Protein AF-A0A1R1LN94-F1 (afdb_monomer)

Organism: NCBI:txid554083

Structure (mmCIF, N/CA/C/O backbone):
data_AF-A0A1R1LN94-F1
#
_entry.id   AF-A0A1R1LN94-F1
#
loop_
_atom_site.group_PDB
_atom_site.id
_atom_site.type_symbol
_atom_site.label_atom_id
_atom_site.label_alt_id
_atom_site.label_comp_id
_atom_site.label_asym_id
_atom_site.label_entity_id
_atom_site.label_seq_id
_atom_site.pdbx_PDB_ins_code
_atom_site.Cartn_x
_atom_site.Cartn_y
_atom_site.Cartn_z
_atom_site.occupancy
_atom_site.B_iso_or_equiv
_atom_site.auth_seq_id
_atom_site.auth_comp_id
_atom_site.auth_asym_id
_atom_site.auth_atom_id
_atom_site.pdbx_PDB_model_num
ATOM 1 N N . MET A 1 1 ? -45.849 55.975 19.847 1.00 50.69 1 MET A N 1
ATOM 2 C CA . MET A 1 1 ? -44.634 55.302 20.344 1.00 50.69 1 MET A CA 1
ATOM 3 C C . MET A 1 1 ? -44.747 53.817 20.041 1.00 50.69 1 MET A C 1
ATOM 5 O O . MET A 1 1 ? -45.493 53.140 20.728 1.00 50.69 1 MET A O 1
ATOM 9 N N . ALA A 1 2 ? -44.085 53.345 18.987 1.00 46.62 2 ALA A N 1
ATOM 10 C CA . ALA A 1 2 ? -43.658 51.954 18.825 1.00 46.62 2 ALA A CA 1
ATOM 11 C C . ALA A 1 2 ? -42.649 51.942 17.670 1.00 46.62 2 ALA A C 1
ATOM 13 O O . ALA A 1 2 ? -42.950 52.356 16.552 1.00 46.62 2 ALA A O 1
ATOM 14 N N . GLU A 1 3 ? -41.421 51.600 18.017 1.00 49.59 3 GLU A N 1
ATOM 15 C CA . GLU A 1 3 ? -40.190 51.793 17.268 1.00 49.59 3 GLU A CA 1
ATOM 16 C C . GLU A 1 3 ? -39.933 50.563 16.390 1.00 49.59 3 GLU A C 1
ATOM 18 O O . GLU A 1 3 ? -39.729 49.460 16.892 1.00 49.59 3 GLU A O 1
ATOM 23 N N . ASN A 1 4 ? -39.972 50.732 15.066 1.00 47.66 4 ASN A N 1
ATOM 24 C CA . ASN A 1 4 ? -39.594 49.679 14.126 1.00 47.66 4 ASN A CA 1
ATOM 25 C C . ASN A 1 4 ? -38.063 49.567 14.080 1.00 47.66 4 ASN A C 1
ATOM 27 O O . ASN A 1 4 ? -37.414 50.163 13.217 1.00 47.66 4 ASN A O 1
ATOM 31 N N . TYR A 1 5 ? -37.485 48.782 14.991 1.00 54.69 5 TYR A N 1
ATOM 32 C CA . TYR A 1 5 ? -36.093 48.338 14.896 1.00 54.69 5 TYR A CA 1
ATOM 33 C C . TYR A 1 5 ? -35.925 47.404 13.692 1.00 54.69 5 TYR A C 1
ATOM 35 O O . TYR A 1 5 ? -36.060 46.184 13.781 1.00 54.69 5 TYR A O 1
ATOM 43 N N . ARG A 1 6 ? -35.584 47.979 12.536 1.00 54.66 6 ARG A N 1
ATOM 44 C CA . ARG A 1 6 ? -34.933 47.239 11.451 1.00 54.66 6 ARG A CA 1
ATOM 45 C C . ARG A 1 6 ? -33.504 46.920 11.888 1.00 54.66 6 ARG A C 1
ATOM 47 O O . ARG A 1 6 ? -32.592 47.717 11.681 1.00 54.66 6 ARG A O 1
ATOM 54 N N . LEU A 1 7 ? -33.310 45.745 12.479 1.00 58.34 7 LEU A N 1
ATOM 55 C CA . LEU A 1 7 ? -31.985 45.162 12.671 1.00 58.34 7 LEU A CA 1
ATOM 56 C C . LEU A 1 7 ? -31.392 44.846 11.293 1.00 58.34 7 LEU A C 1
ATOM 58 O O . LEU A 1 7 ? -31.695 43.833 10.664 1.00 58.34 7 LEU A O 1
ATOM 62 N N . LYS A 1 8 ? -30.565 45.767 10.801 1.00 57.03 8 LYS A N 1
ATOM 63 C CA . LYS A 1 8 ? -29.701 45.568 9.642 1.00 57.03 8 LYS A CA 1
ATOM 64 C C . LYS A 1 8 ? -28.572 44.638 10.088 1.00 57.03 8 LYS A C 1
ATOM 66 O O . LYS A 1 8 ? -27.572 45.094 10.633 1.00 57.03 8 LYS A O 1
ATOM 71 N N . GLY A 1 9 ? -28.777 43.333 9.917 1.00 57.50 9 GLY A N 1
ATOM 72 C CA . GLY A 1 9 ? -27.745 42.323 10.118 1.00 57.50 9 GLY A CA 1
ATOM 73 C C . GLY A 1 9 ? -26.550 42.632 9.224 1.00 57.50 9 GLY A C 1
ATOM 74 O O . GLY A 1 9 ? -26.630 42.535 8.001 1.00 57.50 9 GLY A O 1
ATOM 75 N N . SER A 1 10 ? -25.471 43.074 9.859 1.00 55.28 10 SER A N 1
ATOM 76 C CA . SER A 1 10 ? -24.165 43.300 9.261 1.00 55.28 10 SER A CA 1
ATOM 77 C C . SER A 1 10 ? -23.576 41.941 8.884 1.00 55.28 10 SER A C 1
ATOM 79 O O . SER A 1 10 ? -23.075 41.222 9.743 1.00 55.28 10 SER A O 1
ATOM 81 N N . GLY A 1 11 ? -23.692 41.558 7.612 1.00 59.44 11 GLY A N 1
ATOM 82 C CA . GLY A 1 11 ? -22.960 40.426 7.045 1.00 59.44 11 GLY A CA 1
ATOM 83 C C . GLY A 1 11 ? -21.487 40.802 6.931 1.00 59.44 11 GLY A C 1
ATOM 84 O O . GLY A 1 11 ? -21.072 41.364 5.923 1.00 59.44 11 GLY A O 1
ATOM 85 N N . LEU A 1 12 ? -20.734 40.554 8.001 1.00 62.38 12 LEU A N 1
ATOM 86 C CA . LEU A 1 12 ? -19.318 40.896 8.158 1.00 62.38 12 LEU A CA 1
ATOM 87 C C . LEU A 1 12 ? -18.393 39.679 8.031 1.00 62.38 12 LEU A C 1
ATOM 89 O O . LEU A 1 12 ? -17.322 39.688 8.607 1.00 62.38 12 LEU A O 1
ATOM 93 N N . ASP A 1 13 ? -18.759 38.656 7.257 1.00 60.44 13 ASP A N 1
ATOM 94 C CA . ASP A 1 13 ? -17.910 37.465 7.082 1.00 60.44 13 ASP A CA 1
ATOM 95 C C . ASP A 1 13 ? -17.970 36.908 5.653 1.00 60.44 13 ASP A C 1
ATOM 97 O O . ASP A 1 13 ? -18.157 35.718 5.411 1.00 60.44 13 ASP A O 1
ATOM 101 N N . THR A 1 14 ? -17.799 37.776 4.660 1.00 61.44 14 THR A N 1
ATOM 102 C CA . THR A 1 14 ? -17.324 37.335 3.342 1.00 61.44 14 THR A CA 1
ATOM 103 C C . THR A 1 14 ? -15.904 37.844 3.178 1.00 61.44 14 THR A C 1
ATOM 105 O O . THR A 1 14 ? -15.743 39.058 3.031 1.00 61.44 14 THR A O 1
ATOM 108 N N . PRO A 1 15 ? -14.868 36.983 3.198 1.00 59.62 15 PRO A N 1
ATOM 109 C CA . PRO A 1 15 ? -13.528 37.418 2.843 1.00 59.62 15 PRO A CA 1
ATOM 110 C C . PRO A 1 15 ? -13.527 37.855 1.371 1.00 59.62 15 PRO A C 1
ATOM 112 O O . PRO A 1 15 ? -13.462 37.047 0.444 1.00 59.62 15 PRO A O 1
ATOM 115 N N . GLN A 1 16 ? -13.639 39.167 1.165 1.00 58.81 16 GLN A N 1
ATOM 116 C CA . GLN A 1 16 ? -13.228 39.839 -0.056 1.00 58.81 16 GLN A CA 1
ATOM 117 C C . GLN A 1 16 ? -11.709 39.712 -0.144 1.00 58.81 16 GLN A C 1
ATOM 119 O O . GLN A 1 16 ? -11.005 40.232 0.710 1.00 58.81 16 GLN A O 1
ATOM 124 N N . GLU A 1 17 ? -11.238 38.966 -1.144 1.00 50.78 17 GLU A N 1
ATOM 125 C CA . GLU A 1 17 ? -10.084 39.270 -2.006 1.00 50.78 17 GLU A CA 1
ATOM 126 C C . GLU A 1 17 ? -9.601 37.985 -2.692 1.00 50.78 17 GLU A C 1
ATOM 128 O O . GLU A 1 17 ? -8.525 37.437 -2.444 1.00 50.78 17 GLU A O 1
ATOM 133 N N . ALA A 1 18 ? -10.397 37.509 -3.650 1.00 57.00 18 ALA A N 1
ATOM 134 C CA . ALA A 1 18 ? -9.862 36.677 -4.714 1.00 57.00 18 ALA A CA 1
ATOM 135 C C . ALA A 1 18 ? -9.027 37.579 -5.637 1.00 57.00 18 ALA A C 1
ATOM 137 O O . ALA A 1 18 ? -9.514 38.070 -6.655 1.00 57.00 18 ALA A O 1
ATOM 138 N N . ARG A 1 19 ? -7.762 37.828 -5.263 1.00 61.84 19 ARG A N 1
ATOM 139 C CA . ARG A 1 19 ? -6.737 38.365 -6.172 1.00 61.84 19 ARG A CA 1
ATOM 140 C C . ARG A 1 19 ? -6.826 37.580 -7.480 1.00 61.84 19 ARG A C 1
ATOM 142 O O . ARG A 1 19 ? -6.572 36.373 -7.483 1.00 61.84 19 ARG A O 1
ATOM 149 N N . ALA A 1 20 ? -7.195 38.257 -8.564 1.00 62.59 20 ALA A N 1
ATOM 150 C CA . ALA A 1 20 ? -7.231 37.694 -9.903 1.00 62.59 20 ALA A CA 1
ATOM 151 C C . ALA A 1 20 ? -5.832 37.161 -10.252 1.00 62.59 20 ALA A C 1
ATOM 153 O O . ALA A 1 20 ? -4.920 37.910 -10.602 1.00 62.59 20 ALA A O 1
ATOM 154 N N . ARG A 1 21 ? -5.632 35.852 -10.072 1.00 63.53 21 ARG A N 1
ATOM 155 C CA . ARG A 1 21 ? -4.404 35.165 -10.464 1.00 63.53 21 ARG A CA 1
ATOM 156 C C . ARG A 1 21 ? -4.404 35.093 -11.989 1.00 63.53 21 ARG A C 1
ATOM 158 O O . ARG A 1 21 ? -5.189 34.356 -12.569 1.00 63.53 21 ARG A O 1
ATOM 165 N N . LEU A 1 22 ? -3.511 35.860 -12.612 1.00 66.38 22 LEU A N 1
ATOM 166 C CA . LEU A 1 22 ? -3.278 35.940 -14.064 1.00 66.38 22 LEU A CA 1
ATOM 167 C C . LEU A 1 22 ? -2.739 34.646 -14.700 1.00 66.38 22 LEU A C 1
ATOM 169 O O . LEU A 1 22 ? -2.536 34.601 -15.908 1.00 66.38 22 LEU A O 1
ATOM 173 N N . LEU A 1 23 ? -2.496 33.599 -13.912 1.00 68.50 23 LEU A N 1
ATOM 174 C CA . LEU A 1 23 ? -2.049 32.309 -14.418 1.00 68.50 23 LEU A CA 1
ATOM 175 C C . LEU A 1 23 ? -3.208 31.311 -14.354 1.00 68.50 23 LEU A C 1
ATOM 177 O O . LEU A 1 23 ? -3.762 31.120 -13.263 1.00 68.50 23 LEU A O 1
ATOM 181 N N . PRO A 1 24 ? -3.568 30.650 -15.473 1.00 64.50 24 PRO A N 1
ATOM 182 C CA . PRO A 1 24 ? -4.498 29.537 -15.429 1.00 64.50 24 PRO A CA 1
ATOM 183 C C . PRO A 1 24 ? -3.915 28.484 -14.489 1.00 64.50 24 PRO A C 1
ATOM 185 O O . PRO A 1 24 ? -2.800 27.994 -14.670 1.00 64.50 24 PRO A O 1
ATOM 188 N N . ARG A 1 25 ? -4.658 28.187 -13.422 1.00 61.81 25 ARG A N 1
ATOM 189 C CA . ARG A 1 25 ? -4.317 27.130 -12.477 1.00 61.81 25 ARG A CA 1
ATOM 190 C C . ARG A 1 25 ? -4.410 25.821 -13.258 1.00 61.81 25 ARG A C 1
ATOM 192 O O . ARG A 1 25 ? -5.505 25.319 -13.481 1.00 61.81 25 ARG A O 1
ATOM 199 N N . PHE A 1 26 ? -3.272 25.292 -13.702 1.00 61.62 26 PHE A N 1
ATOM 200 C CA . PHE A 1 26 ? -3.197 23.895 -14.102 1.00 61.62 26 PHE A CA 1
ATOM 201 C C . PHE A 1 26 ? -3.571 23.089 -12.861 1.00 61.62 26 PHE A C 1
ATOM 203 O O . PHE A 1 26 ? -2.815 23.040 -11.895 1.00 61.62 26 PHE A O 1
ATOM 210 N N . THR A 1 27 ? -4.783 22.547 -12.849 1.00 64.62 27 THR A N 1
ATOM 211 C CA . THR A 1 27 ? -5.201 21.488 -11.937 1.00 64.62 27 THR A CA 1
ATOM 212 C C . THR A 1 27 ? -5.030 20.193 -12.722 1.00 64.62 27 THR A C 1
ATOM 214 O O . THR A 1 27 ? -5.917 19.858 -13.513 1.00 64.62 27 THR A O 1
ATOM 217 N N . PRO A 1 28 ? -3.880 19.498 -12.614 1.00 65.50 28 PRO A N 1
ATOM 218 C CA . PRO A 1 28 ? -3.746 18.173 -13.200 1.00 65.50 28 PRO A CA 1
ATOM 219 C C . PRO A 1 28 ? -4.877 17.321 -12.638 1.00 65.50 28 PRO A C 1
ATOM 221 O O . PRO A 1 28 ? -5.060 17.308 -11.425 1.00 65.50 28 PRO A O 1
ATOM 224 N N . ASN A 1 29 ? -5.666 16.686 -13.504 1.00 68.44 29 ASN A N 1
ATOM 225 C CA . ASN A 1 29 ? -6.815 15.900 -13.076 1.00 68.44 29 ASN A CA 1
ATOM 226 C C . ASN A 1 29 ? -6.295 14.675 -12.292 1.00 68.44 29 ASN A C 1
ATOM 228 O O . ASN A 1 29 ? -5.727 13.767 -12.914 1.00 68.44 29 ASN A O 1
ATOM 232 N N . PRO A 1 30 ? -6.399 14.659 -10.949 1.00 67.94 30 PRO A N 1
ATOM 233 C CA . PRO A 1 30 ? -5.710 13.677 -10.112 1.00 67.94 30 PRO A CA 1
ATOM 234 C C . PRO A 1 30 ? -6.241 12.258 -10.352 1.00 67.94 30 PRO A C 1
ATOM 236 O O . PRO A 1 30 ? -5.488 11.290 -10.250 1.00 67.94 30 PRO A O 1
ATOM 239 N N . ASP A 1 31 ? -7.501 12.144 -10.776 1.00 72.12 31 ASP A N 1
ATOM 240 C CA . ASP A 1 31 ? -8.153 10.871 -11.075 1.00 72.12 31 ASP A CA 1
ATOM 241 C C . ASP A 1 31 ? -7.556 10.195 -12.317 1.00 72.12 31 ASP A C 1
ATOM 243 O O . ASP A 1 31 ? -7.281 8.995 -12.302 1.00 72.12 31 ASP A O 1
ATOM 247 N N . ALA A 1 32 ? -7.258 10.966 -13.370 1.00 70.56 32 ALA A N 1
ATOM 248 C CA . ALA A 1 32 ? -6.673 10.436 -14.604 1.00 70.56 32 ALA A CA 1
ATOM 249 C C . ALA A 1 32 ? -5.243 9.914 -14.381 1.00 70.56 32 ALA A C 1
ATOM 251 O O . ALA A 1 32 ? -4.879 8.844 -14.874 1.00 70.56 32 ALA A O 1
ATOM 252 N N . PHE A 1 33 ? -4.443 10.637 -13.591 1.00 71.38 33 PHE A N 1
ATOM 253 C CA . PHE A 1 33 ? -3.103 10.190 -13.203 1.00 71.38 33 PHE A CA 1
ATOM 254 C C . PHE A 1 33 ? -3.167 8.978 -12.255 1.00 71.38 33 PHE A C 1
ATOM 256 O O . PHE A 1 33 ? -2.357 8.053 -12.352 1.00 71.38 33 PHE A O 1
ATOM 263 N N . GLY A 1 34 ? -4.179 8.930 -11.385 1.00 70.50 34 GLY A N 1
ATOM 264 C CA . GLY A 1 34 ? -4.436 7.804 -10.493 1.00 70.50 34 GLY A CA 1
ATOM 265 C C . GLY A 1 34 ? -4.737 6.503 -11.240 1.00 70.50 34 GLY A C 1
ATOM 266 O O . GLY A 1 34 ? -4.100 5.483 -10.984 1.00 70.50 34 GLY A O 1
ATOM 267 N N . THR A 1 35 ? -5.648 6.520 -12.212 1.00 76.12 35 THR A N 1
ATOM 268 C CA . THR A 1 35 ? -5.957 5.313 -12.999 1.00 76.12 35 THR A CA 1
ATOM 269 C C . THR A 1 35 ? -4.760 4.852 -13.837 1.00 76.12 35 THR A C 1
ATOM 271 O O . THR A 1 35 ? -4.499 3.651 -13.932 1.00 76.12 35 THR A O 1
ATOM 274 N N . TRP A 1 36 ? -3.990 5.786 -14.406 1.00 76.56 36 TRP A N 1
ATOM 275 C CA . TRP A 1 36 ? -2.816 5.447 -15.217 1.00 76.56 36 TRP A CA 1
ATOM 276 C C . TRP A 1 36 ? -1.705 4.800 -14.378 1.00 76.56 36 TRP A C 1
ATOM 278 O O . TRP A 1 36 ? -1.182 3.750 -14.750 1.00 76.56 36 TRP A O 1
ATOM 288 N N . THR A 1 37 ? -1.412 5.362 -13.200 1.00 73.06 37 THR A N 1
ATOM 289 C CA . THR A 1 37 ? -0.438 4.788 -12.253 1.00 73.06 37 THR A CA 1
ATOM 290 C C . THR A 1 37 ? -0.871 3.420 -11.723 1.00 73.06 37 THR A C 1
ATOM 292 O O . THR A 1 37 ? -0.036 2.534 -11.580 1.00 73.06 37 THR A O 1
ATOM 295 N N . GLU A 1 38 ? -2.166 3.196 -11.492 1.00 76.25 38 GLU A N 1
ATOM 296 C 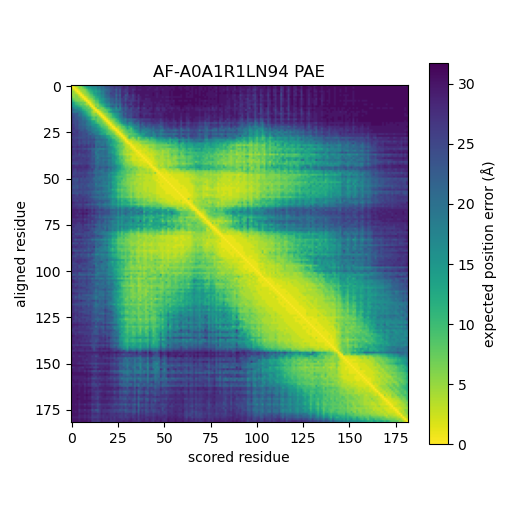CA . GLU A 1 38 ? -2.697 1.906 -11.027 1.00 76.25 38 GLU A CA 1
ATOM 297 C C . GLU A 1 38 ? -2.586 0.791 -12.070 1.00 76.25 38 GLU A C 1
ATOM 299 O O . GLU A 1 38 ? -2.287 -0.361 -11.743 1.00 76.25 38 GLU A O 1
ATOM 304 N N . ASN A 1 39 ? -2.802 1.124 -13.342 1.00 78.06 39 ASN A N 1
ATOM 305 C CA . ASN A 1 39 ? -2.575 0.187 -14.438 1.00 78.06 39 ASN A CA 1
ATOM 306 C C . ASN A 1 39 ? -1.079 -0.074 -14.642 1.00 78.06 39 ASN A C 1
ATOM 308 O O . ASN A 1 39 ? -0.691 -1.222 -14.848 1.00 78.06 39 ASN A O 1
ATOM 312 N N . PHE A 1 40 ? -0.241 0.958 -14.522 1.00 76.56 40 PHE A N 1
ATOM 313 C CA . PHE A 1 40 ? 1.212 0.833 -14.636 1.00 76.56 40 PHE A CA 1
ATOM 314 C C . PHE A 1 40 ? 1.814 -0.023 -13.506 1.00 76.56 40 PHE A C 1
ATOM 316 O O . PHE A 1 40 ? 2.650 -0.888 -13.765 1.00 76.56 40 PHE A O 1
ATOM 323 N N . ALA A 1 41 ? 1.332 0.140 -12.269 1.00 75.81 41 ALA A N 1
ATOM 324 C CA . ALA A 1 41 ? 1.732 -0.674 -11.121 1.00 75.81 41 ALA A CA 1
ATOM 325 C C . ALA A 1 41 ? 1.329 -2.150 -11.287 1.00 75.81 41 ALA A C 1
ATOM 327 O O . ALA A 1 41 ? 2.152 -3.042 -11.081 1.00 75.81 41 ALA A O 1
ATOM 328 N N . ARG A 1 42 ? 0.094 -2.423 -11.740 1.00 79.06 42 ARG A N 1
ATOM 329 C CA . ARG A 1 42 ? -0.344 -3.795 -12.065 1.00 79.06 42 ARG A CA 1
ATOM 330 C C . ARG A 1 42 ? 0.474 -4.413 -13.201 1.00 79.06 42 ARG A C 1
ATOM 332 O O . ARG A 1 42 ? 0.786 -5.601 -13.155 1.00 79.06 42 ARG A O 1
ATOM 339 N N . PHE A 1 43 ? 0.854 -3.612 -14.194 1.00 79.44 43 PHE A N 1
ATOM 340 C CA . PHE A 1 43 ? 1.667 -4.070 -15.316 1.00 79.44 43 PHE A CA 1
ATOM 341 C C . PHE A 1 43 ? 3.099 -4.428 -14.889 1.00 79.44 43 PHE A C 1
ATOM 343 O O . PHE A 1 43 ? 3.561 -5.521 -15.212 1.00 79.44 43 PHE A O 1
ATOM 350 N N . MET A 1 44 ? 3.773 -3.579 -14.100 1.00 79.38 44 MET A N 1
ATOM 351 C CA . MET A 1 44 ? 5.124 -3.863 -13.582 1.00 79.38 44 MET A CA 1
ATOM 352 C C . MET A 1 44 ? 5.173 -5.050 -12.608 1.00 79.38 44 MET A C 1
ATOM 354 O O . MET A 1 44 ? 6.184 -5.744 -12.559 1.00 79.38 44 MET A O 1
ATOM 358 N N . GLY A 1 45 ? 4.097 -5.315 -11.859 1.00 74.75 45 GLY A N 1
ATOM 359 C CA . GLY A 1 45 ? 4.018 -6.453 -10.932 1.00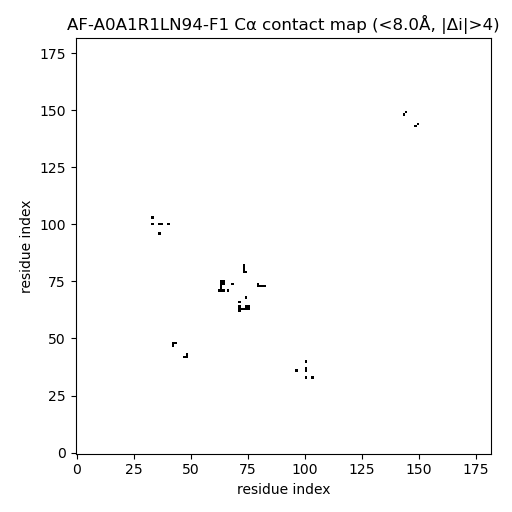 74.75 45 GLY A CA 1
ATOM 360 C C . GLY A 1 45 ? 3.799 -7.820 -11.595 1.00 74.75 45 GLY A C 1
ATOM 361 O O . GLY A 1 45 ? 3.800 -8.838 -10.907 1.00 74.75 45 GLY A O 1
ATOM 362 N N . THR A 1 46 ? 3.597 -7.869 -12.916 1.00 87.25 46 THR A N 1
ATOM 363 C CA . THR A 1 46 ? 3.304 -9.109 -13.650 1.00 87.25 46 THR A CA 1
ATOM 364 C C . THR A 1 46 ? 4.587 -9.683 -14.277 1.00 87.25 46 THR A C 1
ATOM 366 O O . THR A 1 46 ? 5.337 -8.930 -14.902 1.00 87.25 46 THR A O 1
ATOM 369 N N . PRO A 1 47 ? 4.837 -11.011 -14.240 1.00 89.31 47 PRO A N 1
ATOM 370 C CA . PRO A 1 47 ? 6.015 -11.630 -14.878 1.00 89.31 47 PRO A CA 1
ATOM 371 C C . PRO A 1 47 ? 6.108 -11.377 -16.394 1.00 89.31 47 PRO A C 1
ATOM 373 O O . PRO A 1 47 ? 7.185 -11.444 -16.983 1.00 89.31 47 PRO A O 1
ATOM 376 N N . GLN A 1 48 ? 4.987 -11.028 -17.025 1.00 88.56 48 GLN A N 1
ATOM 377 C CA . GLN A 1 48 ? 4.908 -10.672 -18.436 1.00 88.56 48 GLN A CA 1
ATOM 378 C C . GLN A 1 48 ? 5.727 -9.418 -18.788 1.00 88.56 48 GLN A C 1
ATOM 380 O O . GLN A 1 48 ? 6.289 -9.350 -19.880 1.00 88.56 48 GLN A O 1
ATOM 385 N N . PHE A 1 49 ? 5.836 -8.440 -17.880 1.00 88.81 49 PHE A N 1
ATOM 386 C CA . PHE A 1 49 ? 6.649 -7.239 -18.109 1.00 88.81 49 PHE A CA 1
ATOM 387 C C . PHE A 1 49 ? 8.132 -7.586 -18.260 1.00 88.81 49 PHE A C 1
ATOM 389 O O . PHE A 1 49 ? 8.785 -7.119 -19.194 1.00 88.81 49 PHE A O 1
ATOM 396 N N . LEU A 1 50 ? 8.640 -8.452 -17.377 1.00 89.00 50 LEU A N 1
ATOM 397 C CA . LEU A 1 50 ? 10.019 -8.931 -17.439 1.00 89.00 50 LEU A CA 1
A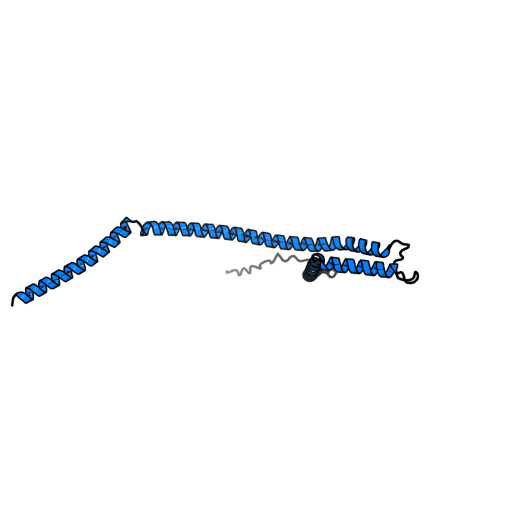TOM 398 C C . LEU A 1 50 ? 10.284 -9.644 -18.765 1.00 89.00 50 LEU A C 1
ATOM 400 O O . LEU A 1 50 ? 11.283 -9.352 -19.412 1.00 89.00 50 LEU A O 1
ATOM 404 N N . LEU A 1 51 ? 9.358 -10.496 -19.216 1.00 93.19 51 LEU A N 1
ATOM 405 C CA . LEU A 1 51 ? 9.478 -11.193 -20.496 1.00 93.19 51 LEU A CA 1
ATOM 406 C C . LEU A 1 51 ? 9.560 -10.211 -21.673 1.00 93.19 51 LEU A C 1
ATOM 408 O O . LEU A 1 51 ? 10.474 -10.323 -22.491 1.00 93.19 51 LEU A O 1
ATOM 412 N N . TYR A 1 52 ? 8.667 -9.218 -21.742 1.00 92.88 52 TYR A N 1
ATOM 413 C CA . TYR A 1 52 ? 8.718 -8.187 -22.786 1.00 92.88 52 TYR A CA 1
ATOM 414 C C . TYR A 1 52 ? 10.033 -7.398 -22.766 1.00 92.88 52 TYR A C 1
ATOM 416 O O . TYR A 1 52 ? 10.627 -7.188 -23.823 1.00 92.88 52 TYR A O 1
ATOM 424 N N . MET A 1 53 ? 10.515 -7.003 -21.583 1.00 90.56 53 MET A N 1
ATOM 425 C CA . MET A 1 53 ? 11.792 -6.296 -21.444 1.00 90.56 53 MET A CA 1
ATOM 426 C C . MET A 1 53 ? 12.983 -7.163 -21.863 1.00 90.56 53 MET A C 1
ATOM 428 O O . MET A 1 53 ? 13.866 -6.688 -22.576 1.00 90.56 53 MET A O 1
ATOM 432 N N . THR A 1 54 ? 12.998 -8.446 -21.497 1.00 92.75 54 THR A N 1
ATOM 433 C CA . THR A 1 54 ? 14.040 -9.383 -21.939 1.00 92.75 54 THR A CA 1
ATOM 434 C C . THR A 1 54 ? 14.022 -9.560 -23.454 1.00 92.75 54 THR A C 1
ATOM 436 O O . THR A 1 54 ? 15.077 -9.494 -24.083 1.00 92.75 54 THR A O 1
ATOM 439 N N . VAL A 1 55 ? 12.844 -9.730 -24.062 1.00 95.69 55 VAL A N 1
ATOM 440 C CA . VAL A 1 55 ? 12.710 -9.834 -25.524 1.00 95.69 55 VAL A CA 1
ATOM 441 C C . VAL A 1 55 ? 13.189 -8.556 -26.207 1.00 95.69 55 VAL A C 1
ATOM 443 O O . VAL A 1 55 ? 13.943 -8.645 -27.171 1.00 95.69 55 VAL A O 1
ATOM 446 N N . PHE A 1 56 ? 12.826 -7.378 -25.694 1.00 93.69 56 PHE A N 1
ATOM 447 C CA . PHE A 1 56 ? 13.300 -6.099 -26.225 1.00 93.69 56 PHE A CA 1
ATOM 448 C C . PHE A 1 56 ? 14.831 -6.004 -26.208 1.00 93.69 56 PHE A C 1
ATOM 450 O O . PHE A 1 56 ? 15.436 -5.710 -27.239 1.00 93.69 56 PHE A O 1
ATOM 457 N N . VAL A 1 57 ? 15.464 -6.319 -25.073 1.00 92.12 57 VAL A N 1
ATOM 458 C CA . VAL A 1 57 ? 16.930 -6.317 -24.954 1.00 92.12 57 VAL A CA 1
ATOM 459 C C . VAL A 1 57 ? 17.557 -7.332 -25.911 1.00 92.12 57 VAL A C 1
ATOM 461 O O . VAL A 1 57 ? 18.518 -6.995 -26.597 1.00 92.12 57 VAL A O 1
ATOM 464 N N . MET A 1 58 ? 17.005 -8.545 -26.018 1.00 93.19 58 MET A N 1
ATOM 465 C CA . MET A 1 58 ? 17.509 -9.565 -26.945 1.00 93.19 58 MET A CA 1
ATOM 466 C C . MET A 1 58 ? 17.395 -9.136 -28.410 1.00 93.19 58 MET A C 1
ATOM 468 O O . MET A 1 58 ? 18.342 -9.329 -29.170 1.00 93.19 58 MET A O 1
ATOM 472 N N . VAL A 1 59 ? 16.269 -8.539 -28.812 1.00 92.56 59 VAL A N 1
ATOM 473 C CA . VAL A 1 59 ? 16.070 -8.026 -30.175 1.00 92.56 59 VAL A CA 1
ATOM 474 C C . VAL A 1 59 ? 17.028 -6.872 -30.457 1.00 92.56 59 VAL A C 1
ATOM 476 O O . VAL A 1 59 ? 17.636 -6.848 -31.524 1.00 92.56 59 VAL A O 1
ATOM 479 N N . TRP A 1 60 ? 17.223 -5.957 -29.504 1.00 90.44 60 TRP A N 1
ATOM 480 C CA . TRP A 1 60 ? 18.167 -4.846 -29.641 1.00 90.44 60 TRP A CA 1
ATOM 481 C C . TRP A 1 60 ? 19.604 -5.332 -29.822 1.00 90.44 60 TRP A C 1
ATOM 483 O O . TRP A 1 60 ? 20.305 -4.883 -30.734 1.00 90.44 60 TRP A O 1
ATOM 493 N N . LEU A 1 61 ? 20.037 -6.266 -28.968 1.00 88.19 61 LEU A N 1
ATOM 494 C CA . LEU A 1 61 ? 21.367 -6.861 -29.043 1.00 88.19 61 LEU A CA 1
ATOM 495 C C . LEU A 1 61 ? 21.532 -7.638 -30.348 1.00 88.19 61 LEU A C 1
ATOM 497 O O . LEU A 1 61 ? 22.542 -7.475 -31.023 1.00 88.19 61 LEU A O 1
ATOM 501 N N . GLY A 1 62 ? 20.535 -8.441 -30.726 1.00 87.69 62 GLY A N 1
ATOM 502 C CA . GLY A 1 62 ? 20.532 -9.202 -31.971 1.00 87.69 62 GLY A CA 1
ATOM 503 C C . GLY A 1 62 ? 20.655 -8.291 -33.189 1.00 87.69 62 GLY A C 1
ATOM 504 O O . GLY A 1 62 ? 21.555 -8.481 -34.004 1.00 87.69 62 GLY A O 1
ATOM 505 N N . TRP A 1 63 ? 19.824 -7.251 -33.277 1.00 86.38 63 TRP A N 1
ATOM 506 C CA . TRP A 1 63 ? 19.869 -6.289 -34.377 1.00 86.38 63 TRP A CA 1
ATOM 507 C C . TRP A 1 63 ? 21.239 -5.613 -34.482 1.00 86.38 63 TRP A C 1
ATOM 509 O O . TRP A 1 63 ? 21.852 -5.636 -35.543 1.00 86.38 63 TRP A O 1
ATOM 519 N N . ASN A 1 64 ? 21.766 -5.076 -33.381 1.00 83.88 64 ASN A N 1
ATOM 520 C CA . ASN A 1 64 ? 23.051 -4.374 -33.393 1.00 83.88 64 ASN A CA 1
ATOM 521 C C . ASN A 1 64 ? 24.274 -5.303 -33.502 1.00 83.88 64 ASN A C 1
ATOM 523 O O . ASN A 1 64 ? 25.350 -4.841 -33.871 1.00 83.88 64 ASN A O 1
ATOM 527 N N . THR A 1 65 ? 24.123 -6.605 -33.231 1.00 81.31 65 THR A N 1
ATOM 528 C CA . THR A 1 65 ? 25.193 -7.604 -33.411 1.00 81.31 65 THR A CA 1
ATOM 529 C C . THR A 1 65 ? 25.248 -8.140 -34.840 1.00 81.31 65 THR A C 1
ATOM 531 O O . THR A 1 65 ? 26.339 -8.327 -35.375 1.00 81.31 65 THR A O 1
ATOM 534 N N . PHE A 1 66 ? 24.094 -8.423 -35.453 1.00 81.69 66 PHE A N 1
ATOM 535 C CA . PHE A 1 66 ? 24.021 -9.056 -36.775 1.00 81.69 66 PHE A CA 1
ATOM 536 C C . PHE A 1 66 ? 23.913 -8.050 -37.934 1.00 81.69 66 PHE A C 1
ATOM 538 O O . PHE A 1 66 ? 24.116 -8.438 -39.085 1.00 81.69 66 PHE A O 1
ATOM 545 N N . ALA A 1 67 ? 23.613 -6.773 -37.667 1.00 78.69 67 ALA A N 1
ATOM 546 C CA . ALA A 1 67 ? 23.581 -5.741 -38.700 1.00 78.69 67 ALA A CA 1
ATOM 547 C C . ALA A 1 67 ? 24.998 -5.364 -39.194 1.00 78.69 67 ALA A C 1
ATOM 549 O O . ALA A 1 67 ? 25.935 -5.291 -38.392 1.00 78.69 67 ALA A O 1
ATOM 550 N N . PRO A 1 68 ? 25.175 -5.063 -40.496 1.00 73.19 68 PRO A N 1
ATOM 551 C CA . PRO A 1 68 ? 26.415 -4.487 -41.023 1.00 73.19 68 PRO A CA 1
ATOM 552 C C . PRO A 1 68 ? 26.746 -3.149 -40.342 1.00 73.19 68 PRO A C 1
ATOM 554 O O . PRO A 1 68 ? 25.831 -2.376 -40.074 1.00 73.19 68 PRO A O 1
ATOM 557 N N . GLU A 1 69 ? 28.033 -2.839 -40.129 1.00 69.25 69 GLU A N 1
ATOM 558 C CA . GLU A 1 69 ? 28.528 -1.592 -39.496 1.00 69.25 69 GLU A CA 1
ATOM 559 C C . GLU A 1 69 ? 27.781 -0.294 -39.872 1.00 69.25 69 GLU A C 1
ATOM 561 O O . GLU A 1 69 ? 27.450 0.462 -38.961 1.00 69.25 69 GLU A O 1
ATOM 566 N N . PRO A 1 70 ? 27.440 -0.014 -41.147 1.00 71.62 70 PRO A N 1
ATOM 567 C CA . PRO A 1 70 ? 26.719 1.215 -41.503 1.00 71.62 70 PRO A CA 1
ATOM 568 C C . PRO A 1 70 ? 25.243 1.263 -41.059 1.00 71.62 70 PRO A C 1
ATOM 570 O O . PRO A 1 70 ? 24.630 2.324 -41.130 1.00 71.62 70 PRO A O 1
ATOM 573 N N . LEU A 1 71 ? 24.656 0.142 -40.628 1.00 70.62 71 LEU A N 1
ATOM 574 C CA . LEU A 1 71 ? 23.266 0.029 -40.156 1.00 70.62 71 LEU A CA 1
ATOM 575 C C . LEU A 1 71 ? 23.170 -0.278 -38.651 1.00 70.62 71 LEU A C 1
ATOM 577 O O . LEU A 1 71 ? 22.066 -0.452 -38.127 1.00 70.62 71 LEU A O 1
ATOM 581 N N . GLN A 1 72 ? 24.306 -0.361 -37.951 1.00 72.25 72 GLN A N 1
ATOM 582 C CA . GLN A 1 72 ? 24.336 -0.524 -36.500 1.00 72.25 72 GLN A CA 1
ATOM 583 C C . GLN A 1 72 ? 23.965 0.807 -35.841 1.00 72.25 72 GLN A C 1
ATOM 585 O O . GLN A 1 72 ? 24.745 1.756 -35.841 1.00 72.25 72 GLN A O 1
ATOM 590 N N . PHE A 1 73 ? 22.761 0.874 -35.273 1.00 72.31 73 PHE A N 1
ATOM 591 C CA . PHE A 1 73 ? 22.299 2.043 -34.524 1.00 72.31 73 PHE A CA 1
ATOM 592 C C . PHE A 1 73 ? 23.081 2.235 -33.218 1.00 72.31 73 PHE A C 1
ATOM 594 O O . PHE A 1 73 ? 23.311 3.365 -32.803 1.00 72.31 73 PHE A O 1
ATOM 601 N N . ASP A 1 74 ? 23.502 1.139 -32.588 1.00 79.50 74 ASP A N 1
ATOM 602 C CA . ASP A 1 74 ? 24.262 1.097 -31.341 1.00 79.50 74 ASP A CA 1
ATOM 603 C C . ASP A 1 74 ? 25.454 0.139 -31.518 1.00 79.50 74 ASP A C 1
ATOM 605 O O . ASP A 1 74 ? 25.345 -1.054 -31.212 1.00 79.50 74 ASP A O 1
ATOM 609 N N . PRO A 1 75 ? 26.572 0.621 -32.098 1.00 76.06 75 PRO A N 1
ATOM 610 C CA . PRO A 1 75 ? 27.684 -0.230 -32.495 1.00 76.06 75 PRO A CA 1
ATOM 611 C C . PRO A 1 75 ? 28.249 -1.040 -31.332 1.00 76.06 75 PRO A C 1
ATOM 613 O O . PRO A 1 75 ? 28.518 -0.516 -30.245 1.00 76.06 75 PRO A O 1
ATOM 616 N N . ARG A 1 76 ? 28.549 -2.314 -31.600 1.00 71.06 76 ARG A N 1
ATOM 617 C CA . ARG A 1 76 ? 29.234 -3.205 -30.647 1.00 71.06 76 ARG A CA 1
ATOM 618 C C . ARG A 1 76 ? 30.543 -2.597 -30.124 1.00 71.06 76 ARG A C 1
ATOM 620 O O . ARG A 1 76 ? 30.902 -2.827 -28.974 1.00 71.06 76 ARG A O 1
ATOM 627 N N . SER A 1 77 ? 31.262 -1.843 -30.958 1.00 72.75 77 SER A N 1
ATOM 628 C CA . SER A 1 77 ? 32.539 -1.200 -30.610 1.00 72.75 77 SER A CA 1
ATOM 629 C C . SER A 1 77 ? 32.419 -0.171 -29.479 1.00 72.75 77 SER A C 1
ATOM 631 O O . SER A 1 77 ? 33.378 0.039 -28.741 1.00 72.75 77 SER A O 1
ATOM 633 N N . LEU A 1 78 ? 31.237 0.425 -29.307 1.00 74.81 78 LEU A N 1
ATOM 634 C CA . LEU A 1 78 ? 30.904 1.378 -28.245 1.00 74.81 78 LEU A CA 1
ATOM 635 C C . LEU A 1 78 ? 30.199 0.700 -27.056 1.00 74.81 78 LEU A C 1
ATOM 637 O O . LEU A 1 78 ? 29.594 1.384 -26.232 1.00 74.81 78 LEU A O 1
ATOM 641 N N . ASN A 1 79 ? 30.256 -0.635 -26.965 1.00 78.75 79 ASN A N 1
ATOM 642 C CA . ASN A 1 79 ? 29.660 -1.434 -25.889 1.00 78.75 79 ASN A CA 1
ATOM 643 C C . ASN A 1 79 ? 28.164 -1.158 -25.643 1.00 78.75 79 ASN A C 1
ATOM 645 O O . ASN A 1 79 ? 27.714 -1.198 -24.500 1.00 78.75 79 ASN A O 1
ATOM 649 N N . TYR A 1 80 ? 27.388 -0.884 -26.693 1.00 85.69 80 TYR A N 1
ATOM 650 C CA . TYR A 1 80 ? 25.956 -0.584 -26.579 1.00 85.69 80 TYR A CA 1
ATOM 651 C C . TYR A 1 80 ? 25.652 0.630 -25.675 1.00 85.69 80 TYR A C 1
ATOM 653 O O . TYR A 1 80 ? 24.853 0.571 -24.728 1.00 85.69 80 TYR A O 1
ATOM 661 N N . THR A 1 81 ? 26.357 1.742 -25.918 1.00 88.25 81 THR A N 1
ATOM 662 C CA . THR A 1 81 ? 26.208 2.979 -25.136 1.00 88.25 81 THR A CA 1
ATOM 663 C C . THR A 1 81 ? 24.759 3.471 -25.137 1.00 88.25 81 THR A C 1
ATOM 665 O O .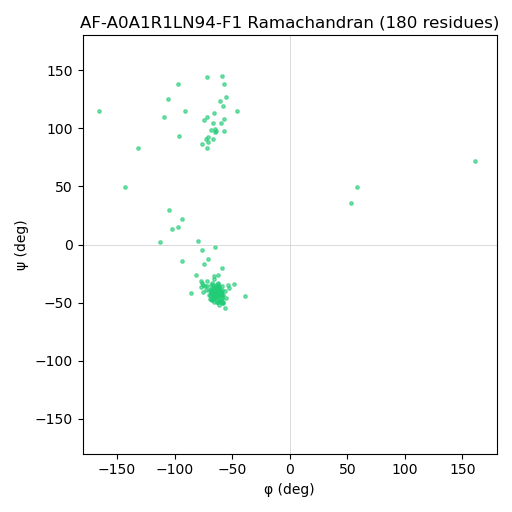 THR A 1 81 ? 24.270 3.898 -24.090 1.00 88.25 81 THR A O 1
ATOM 668 N N . LEU A 1 82 ? 24.040 3.387 -26.262 1.00 88.62 82 LEU A N 1
ATOM 669 C CA . LEU A 1 82 ? 22.661 3.885 -26.328 1.00 88.62 82 LEU A CA 1
ATOM 670 C C . LEU A 1 82 ? 21.705 3.037 -25.494 1.00 88.62 82 LEU A C 1
ATOM 672 O O . LEU A 1 82 ? 20.904 3.600 -24.745 1.00 88.62 82 LEU A O 1
ATOM 676 N N . LEU A 1 83 ? 21.818 1.707 -25.562 1.00 90.56 83 LEU A N 1
ATOM 677 C CA . LEU A 1 83 ? 21.034 0.814 -24.706 1.00 90.56 83 LEU A CA 1
ATOM 678 C C . LEU A 1 83 ? 21.245 1.159 -23.226 1.00 90.56 83 LEU A C 1
ATOM 680 O O . LEU A 1 83 ? 20.288 1.295 -22.466 1.00 90.56 83 LEU A O 1
ATOM 684 N N . THR A 1 84 ? 22.500 1.364 -22.831 1.00 91.50 84 THR A N 1
ATOM 685 C CA . THR A 1 84 ? 22.868 1.692 -21.447 1.00 91.50 84 THR A CA 1
ATOM 686 C C . THR A 1 84 ? 22.307 3.048 -21.007 1.00 91.50 84 THR A C 1
ATOM 688 O O . THR A 1 84 ? 21.759 3.180 -19.908 1.00 91.50 84 THR A O 1
ATOM 691 N N . LEU A 1 85 ? 22.389 4.064 -21.869 1.00 91.69 85 LEU A N 1
ATOM 692 C CA . LEU A 1 85 ? 21.809 5.383 -21.610 1.00 91.69 85 LEU A CA 1
ATOM 693 C C . LEU A 1 85 ? 20.285 5.315 -21.457 1.00 91.69 85 LEU A C 1
ATOM 695 O O . LEU A 1 85 ? 19.737 5.904 -20.528 1.00 91.69 85 LEU A O 1
ATOM 699 N N . ILE A 1 86 ? 19.599 4.556 -22.312 1.00 92.25 86 ILE A N 1
ATOM 700 C CA . ILE A 1 86 ? 18.143 4.392 -22.231 1.00 92.25 86 ILE A CA 1
ATOM 701 C C . ILE A 1 86 ? 17.747 3.665 -20.941 1.00 92.25 86 ILE A C 1
ATOM 703 O O . ILE A 1 86 ? 16.836 4.117 -20.248 1.00 92.25 86 ILE A O 1
ATOM 707 N N . LEU A 1 87 ? 18.433 2.575 -20.583 1.00 91.56 87 LEU A N 1
ATOM 708 C CA . LEU A 1 87 ? 18.129 1.812 -19.367 1.00 91.56 87 LEU A CA 1
ATOM 709 C C . LEU A 1 87 ? 18.389 2.628 -18.091 1.00 91.56 87 LEU A C 1
ATOM 711 O O . LEU A 1 87 ? 17.572 2.612 -17.169 1.00 91.56 87 LEU A O 1
ATOM 715 N N . SER A 1 88 ? 19.483 3.393 -18.044 1.00 94.12 88 SER A N 1
ATOM 716 C CA . SER A 1 88 ? 19.769 4.281 -16.906 1.00 94.12 88 SER A CA 1
ATOM 717 C C . SER A 1 88 ? 18.743 5.412 -16.775 1.00 94.12 88 SER A C 1
ATOM 719 O O . SER A 1 88 ? 18.276 5.699 -15.669 1.00 94.12 88 SER A O 1
ATOM 721 N N . LEU A 1 89 ? 18.318 6.006 -17.895 1.00 92.94 89 LEU A N 1
ATOM 722 C CA . LEU A 1 89 ? 17.250 7.004 -17.905 1.00 92.94 89 LEU A CA 1
ATOM 723 C C . LEU A 1 89 ? 15.911 6.404 -17.454 1.00 92.94 89 LEU A C 1
ATOM 725 O O . LEU A 1 89 ? 15.198 7.023 -16.662 1.00 92.94 89 LEU A O 1
ATOM 729 N N . GLN A 1 90 ? 15.584 5.196 -17.919 1.00 93.12 90 GLN A N 1
ATOM 730 C CA . GLN A 1 90 ? 14.359 4.486 -17.552 1.00 93.12 90 GLN A CA 1
ATOM 731 C C . GLN A 1 90 ? 14.285 4.255 -16.042 1.00 93.12 90 GLN A C 1
ATOM 733 O O . GLN A 1 90 ? 13.257 4.559 -15.436 1.00 93.12 90 GLN A O 1
ATOM 738 N N . ALA A 1 91 ? 15.373 3.792 -15.423 1.00 90.00 91 ALA A N 1
ATOM 739 C CA . ALA A 1 91 ? 15.446 3.623 -13.974 1.00 90.00 91 ALA A CA 1
ATOM 740 C C . ALA A 1 91 ? 15.285 4.960 -13.223 1.00 90.00 91 ALA A C 1
ATOM 742 O O . ALA A 1 91 ? 14.529 5.042 -12.254 1.00 90.00 91 ALA A O 1
ATOM 743 N N . SER A 1 92 ? 15.944 6.019 -13.706 1.00 94.56 92 SER A N 1
ATOM 744 C CA . SER A 1 92 ? 15.897 7.353 -13.094 1.00 94.56 92 SER A CA 1
ATOM 745 C C . SER A 1 92 ? 14.495 7.975 -13.121 1.00 94.56 92 SER A C 1
ATOM 747 O O . SER A 1 92 ? 14.062 8.555 -12.128 1.00 94.56 92 SER A O 1
ATOM 749 N N . TYR A 1 93 ? 13.746 7.812 -14.218 1.00 91.88 93 TYR A N 1
ATOM 750 C CA . TYR A 1 93 ? 12.374 8.324 -14.323 1.00 91.88 93 TYR A CA 1
ATOM 751 C C . TYR A 1 93 ? 11.331 7.412 -13.657 1.00 91.88 93 TYR A C 1
ATOM 753 O O . TYR A 1 93 ? 10.289 7.886 -13.198 1.00 91.88 93 TYR A O 1
ATOM 761 N N . ALA A 1 94 ? 11.607 6.110 -13.551 1.00 87.69 94 ALA A N 1
ATOM 762 C CA . ALA A 1 94 ? 10.727 5.182 -12.850 1.00 87.69 94 ALA A CA 1
ATOM 763 C C . ALA A 1 94 ? 10.627 5.508 -11.352 1.00 87.69 94 ALA A C 1
ATOM 765 O O . ALA A 1 94 ? 9.531 5.445 -10.804 1.00 87.69 94 ALA A O 1
ATOM 766 N N . ALA A 1 95 ? 11.726 5.905 -10.703 1.00 85.62 95 ALA A N 1
ATOM 767 C CA . ALA A 1 95 ? 11.751 6.223 -9.273 1.00 85.62 95 ALA A CA 1
ATOM 768 C C . ALA A 1 95 ? 10.737 7.311 -8.841 1.00 85.62 95 ALA A C 1
ATOM 770 O O . ALA A 1 95 ? 9.912 7.029 -7.972 1.00 85.62 95 ALA A O 1
ATOM 771 N N . PRO A 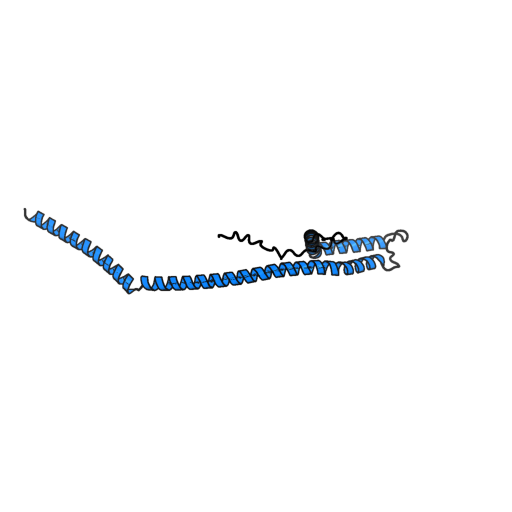1 96 ? 10.709 8.526 -9.427 1.00 84.94 96 PRO A N 1
ATOM 772 C CA . PRO A 1 96 ? 9.748 9.559 -9.036 1.00 84.94 96 PRO A CA 1
ATOM 773 C C . PRO A 1 96 ? 8.300 9.188 -9.376 1.00 84.94 96 PRO A C 1
ATOM 775 O O . PRO A 1 96 ? 7.390 9.515 -8.616 1.00 84.94 96 PRO A O 1
ATOM 778 N N . LEU A 1 97 ? 8.067 8.481 -10.486 1.00 82.25 97 LEU A N 1
ATOM 779 C CA . LEU A 1 97 ? 6.728 8.011 -10.847 1.00 82.25 97 LEU A CA 1
ATOM 780 C C . LEU A 1 97 ? 6.236 6.942 -9.864 1.00 82.25 97 LEU A C 1
ATOM 782 O O . LEU A 1 97 ? 5.079 6.977 -9.441 1.00 82.25 97 LEU A O 1
ATOM 786 N N . LEU A 1 98 ? 7.122 6.029 -9.464 1.00 84.12 98 LEU A N 1
ATOM 787 C CA . LEU A 1 98 ? 6.838 5.006 -8.467 1.00 84.12 98 LEU A CA 1
ATOM 788 C C . LEU A 1 98 ? 6.527 5.636 -7.107 1.00 84.12 98 LEU A C 1
ATOM 790 O O . LEU A 1 98 ? 5.548 5.233 -6.492 1.00 84.12 98 LEU A O 1
ATOM 794 N N . LEU A 1 99 ? 7.277 6.658 -6.679 1.00 84.88 99 LEU A N 1
ATOM 795 C CA . LEU A 1 99 ? 7.003 7.385 -5.432 1.00 84.88 99 LEU A CA 1
ATOM 796 C C . LEU A 1 99 ? 5.613 8.037 -5.434 1.00 84.88 99 LEU A C 1
ATOM 798 O O . LEU A 1 99 ? 4.897 7.975 -4.440 1.00 84.88 99 LEU A O 1
ATOM 802 N N . LEU A 1 100 ? 5.192 8.625 -6.557 1.00 82.12 100 LEU A N 1
ATOM 803 C CA . LEU A 1 100 ? 3.841 9.185 -6.683 1.00 82.12 100 LEU A CA 1
ATOM 804 C C . LEU A 1 100 ? 2.756 8.101 -6.650 1.00 82.12 100 LEU A C 1
ATOM 806 O O . LEU A 1 100 ? 1.689 8.316 -6.075 1.00 82.12 100 LEU A O 1
ATOM 810 N N . ALA A 1 101 ? 3.018 6.943 -7.259 1.00 81.62 101 ALA A N 1
ATOM 811 C CA . ALA A 1 101 ? 2.109 5.804 -7.199 1.00 81.62 101 ALA A CA 1
ATOM 812 C C . ALA A 1 101 ? 2.011 5.231 -5.773 1.00 81.62 101 ALA A C 1
ATOM 814 O O . ALA A 1 101 ? 0.904 4.930 -5.329 1.00 81.62 101 ALA A O 1
ATOM 815 N N . GLN A 1 102 ? 3.140 5.144 -5.062 1.00 84.69 102 GLN A N 1
ATOM 816 C CA . GLN A 1 102 ? 3.237 4.659 -3.683 1.00 84.69 102 GLN A CA 1
ATOM 817 C C . GLN A 1 102 ? 2.521 5.585 -2.702 1.00 84.69 102 GLN A C 1
ATOM 819 O O . GLN A 1 102 ? 1.636 5.115 -2.003 1.00 84.69 102 GLN A O 1
ATOM 824 N N . ASN A 1 103 ? 2.770 6.901 -2.740 1.00 83.56 103 ASN A N 1
ATOM 825 C CA . ASN A 1 103 ? 2.074 7.862 -1.869 1.00 83.56 103 ASN A CA 1
ATOM 826 C C . ASN A 1 103 ? 0.545 7.717 -1.954 1.00 83.56 103 ASN A C 1
ATOM 828 O O . ASN A 1 103 ? -0.165 7.809 -0.959 1.00 83.56 103 ASN A O 1
ATOM 832 N N . ARG A 1 104 ? 0.030 7.444 -3.156 1.00 81.62 104 ARG A N 1
ATOM 833 C CA . ARG A 1 104 ? -1.406 7.268 -3.383 1.00 81.62 104 ARG A CA 1
ATOM 834 C C . ARG A 1 104 ? -1.929 5.904 -2.921 1.00 81.62 104 ARG A C 1
ATOM 836 O O . ARG A 1 104 ? -3.103 5.801 -2.568 1.00 81.62 104 ARG A O 1
ATOM 843 N N . GLN A 1 105 ? -1.106 4.858 -2.979 1.00 82.88 105 GLN A N 1
ATOM 844 C CA . GLN A 1 105 ? -1.430 3.564 -2.372 1.00 82.88 105 GLN A CA 1
ATOM 845 C C . GLN A 1 105 ? -1.479 3.704 -0.848 1.00 82.88 105 GLN A C 1
ATOM 847 O O . GLN A 1 105 ? -2.492 3.344 -0.258 1.00 82.88 105 GLN A O 1
ATOM 852 N N . ASP A 1 106 ? -0.481 4.355 -0.253 1.00 85.12 106 ASP A N 1
ATOM 853 C CA . ASP A 1 106 ? -0.407 4.607 1.188 1.00 85.12 106 ASP A CA 1
ATOM 854 C C . ASP A 1 106 ? -1.607 5.426 1.694 1.00 85.12 106 ASP A C 1
ATOM 856 O O . ASP A 1 106 ? -2.182 5.112 2.737 1.00 85.12 106 ASP A O 1
ATOM 860 N N . ASP A 1 107 ? -2.047 6.438 0.936 1.00 85.38 107 ASP A N 1
ATOM 861 C CA . ASP A 1 107 ? -3.244 7.223 1.263 1.00 85.38 107 ASP A CA 1
ATOM 862 C C . ASP A 1 107 ? -4.521 6.362 1.275 1.00 85.38 107 ASP A C 1
ATOM 864 O O . ASP A 1 107 ? -5.354 6.487 2.179 1.00 85.38 107 ASP A O 1
ATOM 868 N N . ARG A 1 108 ? -4.689 5.466 0.290 1.00 86.62 108 ARG A N 1
ATOM 869 C CA . ARG A 1 108 ? -5.828 4.529 0.247 1.00 86.62 108 ARG A CA 1
ATOM 870 C C . ARG A 1 108 ? -5.772 3.533 1.399 1.00 86.62 108 ARG A C 1
ATOM 872 O O . ARG A 1 108 ? -6.792 3.313 2.054 1.00 86.62 108 ARG A O 1
ATOM 879 N N . ASP A 1 109 ? -4.599 2.966 1.651 1.00 88.06 109 ASP A N 1
ATOM 880 C CA . ASP A 1 109 ? -4.381 1.987 2.713 1.00 88.06 109 ASP A CA 1
ATOM 881 C C . ASP A 1 109 ? -4.633 2.616 4.086 1.00 88.06 109 ASP A C 1
ATOM 883 O O . ASP A 1 109 ? -5.264 2.006 4.952 1.00 88.06 109 ASP A O 1
ATOM 887 N N . ARG A 1 110 ? -4.253 3.885 4.269 1.00 91.50 110 ARG A N 1
ATOM 888 C CA . ARG A 1 110 ? -4.579 4.653 5.470 1.00 91.50 110 ARG A CA 1
ATOM 889 C C . ARG A 1 110 ? -6.086 4.802 5.671 1.00 91.50 110 ARG A C 1
ATOM 891 O O . ARG A 1 110 ? -6.563 4.558 6.778 1.00 91.50 110 ARG A O 1
ATOM 898 N N . VAL A 1 111 ? -6.834 5.186 4.635 1.00 90.69 111 VAL A N 1
ATOM 899 C CA . VAL A 1 111 ? -8.300 5.321 4.729 1.00 90.69 111 VAL A CA 1
ATOM 900 C C . VAL A 1 111 ? -8.949 3.974 5.049 1.00 90.69 111 VAL A C 1
ATOM 902 O O . VAL A 1 111 ? -9.824 3.911 5.913 1.00 90.69 111 VAL A O 1
ATOM 905 N N . ALA A 1 112 ? -8.498 2.894 4.409 1.00 92.38 112 ALA A N 1
ATOM 906 C CA . ALA A 1 112 ? -8.987 1.547 4.690 1.00 92.38 112 ALA A CA 1
ATOM 907 C C . ALA A 1 112 ? -8.722 1.137 6.152 1.00 92.38 112 ALA A C 1
ATOM 909 O O . ALA A 1 112 ? -9.624 0.640 6.825 1.00 92.38 112 ALA A O 1
ATOM 910 N N . LEU A 1 113 ? -7.527 1.421 6.680 1.00 93.62 113 LEU A N 1
ATOM 911 C CA . LEU A 1 113 ? -7.180 1.162 8.083 1.00 93.62 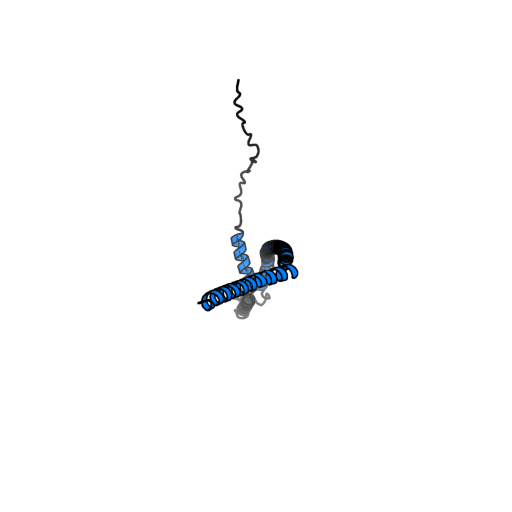113 LEU A CA 1
ATOM 912 C C . LEU A 1 113 ? -8.000 2.006 9.068 1.00 93.62 113 LEU A C 1
ATOM 914 O O . LEU A 1 113 ? -8.369 1.527 10.140 1.00 93.62 113 LEU A O 1
ATOM 918 N N . GLU A 1 114 ? -8.280 3.270 8.746 1.00 94.81 114 GLU A N 1
ATOM 919 C CA . GLU A 1 114 ? -9.131 4.127 9.578 1.00 94.81 114 GLU A CA 1
ATOM 920 C C . GLU A 1 114 ? -10.576 3.608 9.622 1.00 94.81 114 GLU A C 1
ATOM 922 O O . GLU A 1 114 ? -11.183 3.580 10.697 1.00 94.81 114 GLU A O 1
ATOM 927 N N . GLN A 1 115 ? -11.108 3.142 8.490 1.00 94.81 115 GLN A N 1
ATOM 928 C CA . GLN A 1 115 ? -12.430 2.514 8.419 1.00 94.81 115 GLN A CA 1
ATOM 929 C C . GLN A 1 115 ? -12.485 1.201 9.204 1.00 94.81 115 GLN A C 1
ATOM 931 O O . GLN A 1 115 ? -13.410 1.014 9.995 1.00 94.81 115 GLN A O 1
ATOM 936 N N . ASP A 1 116 ? -11.480 0.338 9.055 1.00 94.56 116 ASP A N 1
ATOM 937 C CA . ASP A 1 116 ? -11.386 -0.926 9.792 1.00 94.56 116 ASP A CA 1
ATOM 938 C C . ASP A 1 116 ? -11.362 -0.690 11.310 1.00 94.56 116 ASP A C 1
ATOM 940 O O . ASP A 1 116 ? -12.131 -1.295 12.058 1.00 94.56 116 ASP A O 1
ATOM 944 N N . ARG A 1 117 ? -10.589 0.301 11.776 1.00 95.00 117 ARG A N 1
ATOM 945 C CA . ARG A 1 117 ? -10.584 0.708 13.192 1.00 95.00 117 ARG A CA 1
ATOM 946 C C . ARG A 1 117 ? -11.949 1.189 13.676 1.00 95.00 117 ARG A C 1
ATOM 948 O O . ARG A 1 117 ? -12.364 0.826 14.777 1.00 95.00 117 ARG A O 1
ATOM 955 N N . GLN A 1 118 ? -12.650 2.006 12.888 1.00 95.62 118 GLN A N 1
ATOM 956 C CA . GLN A 1 118 ? -13.999 2.460 13.246 1.00 95.62 118 GLN A CA 1
ATOM 957 C C . GLN A 1 118 ? -14.987 1.295 13.298 1.00 95.62 118 GLN A C 1
ATOM 959 O O . GLN A 1 118 ? -15.836 1.248 14.190 1.00 95.62 118 GLN A O 1
ATOM 964 N N . GLN A 1 119 ? -14.879 0.352 12.366 1.00 95.06 119 GLN A N 1
ATOM 965 C CA . GLN A 1 119 ? -15.736 -0.823 12.328 1.00 95.06 119 GLN A CA 1
ATOM 966 C C . GLN A 1 119 ? -15.456 -1.763 13.505 1.00 95.06 119 GLN A C 1
ATOM 968 O O . GLN A 1 119 ? -16.397 -2.203 14.159 1.00 95.06 119 GLN A O 1
ATOM 973 N N . ALA A 1 120 ? -14.189 -1.985 13.856 1.00 95.25 120 ALA A N 1
ATOM 974 C CA . ALA A 1 120 ? -13.803 -2.748 15.040 1.00 95.25 120 ALA A CA 1
ATOM 975 C C . ALA A 1 120 ? -14.342 -2.118 16.337 1.00 95.25 120 ALA A C 1
ATOM 977 O O . ALA A 1 120 ? -14.867 -2.830 17.193 1.00 95.25 120 ALA A O 1
ATOM 978 N N . ALA A 1 121 ? -14.279 -0.787 16.464 1.00 95.19 121 ALA A N 1
ATOM 979 C CA . ALA A 1 121 ? -14.842 -0.076 17.612 1.00 95.19 121 ALA A CA 1
ATOM 980 C C . ALA A 1 121 ? -16.370 -0.244 17.715 1.00 95.19 121 ALA A C 1
ATOM 982 O O . ALA A 1 121 ? -16.883 -0.482 18.808 1.00 95.19 121 ALA A O 1
ATOM 983 N N . ARG A 1 122 ? -17.092 -0.180 16.586 1.00 95.31 122 ARG A N 1
ATOM 984 C CA . ARG A 1 122 ? -18.545 -0.440 16.538 1.00 95.31 122 ARG A CA 1
ATOM 985 C C . ARG A 1 122 ? -18.884 -1.888 16.889 1.00 95.31 122 ARG A C 1
ATOM 987 O O . ARG A 1 122 ? -19.775 -2.130 17.691 1.00 95.31 122 ARG A O 1
ATOM 994 N N . ASN A 1 123 ? -18.133 -2.850 16.358 1.00 95.12 123 ASN A N 1
ATOM 995 C CA . ASN A 1 123 ? -18.333 -4.266 16.670 1.00 95.12 123 ASN A CA 1
ATOM 996 C C . ASN A 1 123 ? -18.129 -4.552 18.166 1.00 95.12 123 ASN A C 1
ATOM 998 O O . ASN A 1 123 ? -18.860 -5.355 18.751 1.00 95.12 123 ASN A O 1
ATOM 1002 N N . LEU A 1 124 ? -17.153 -3.887 18.797 1.00 96.44 124 LEU A N 1
ATOM 1003 C CA . LEU A 1 124 ? -16.949 -3.975 20.240 1.00 96.44 124 LEU A CA 1
ATOM 1004 C C . LEU A 1 124 ? -18.157 -3.412 21.000 1.00 96.44 124 LEU A C 1
ATOM 1006 O O . LEU A 1 124 ? -18.688 -4.108 21.863 1.00 96.44 124 LEU A O 1
ATOM 1010 N N . SER A 1 125 ? -18.638 -2.213 20.646 1.00 96.31 125 SER A N 1
ATOM 1011 C CA . SER A 1 125 ? -19.813 -1.624 21.304 1.00 96.31 125 SER A CA 1
ATOM 1012 C C . SER A 1 125 ? -21.081 -2.456 21.112 1.00 96.31 125 SER A C 1
ATOM 1014 O O . SER A 1 125 ? -21.858 -2.605 22.052 1.00 96.31 125 SER A O 1
ATOM 1016 N N . ASP A 1 126 ? -21.275 -3.046 19.932 1.00 96.31 126 ASP A N 1
ATOM 1017 C CA . ASP A 1 126 ? -22.416 -3.921 19.650 1.00 96.31 126 ASP A CA 1
ATOM 1018 C C . ASP A 1 126 ? -22.335 -5.200 20.489 1.00 96.31 126 ASP A C 1
ATOM 1020 O O . ASP A 1 126 ? -23.333 -5.653 21.044 1.00 96.31 126 ASP A O 1
ATOM 1024 N N . THR A 1 127 ? -21.132 -5.753 20.659 1.00 96.38 127 THR A N 1
ATOM 1025 C CA . THR A 1 127 ? -20.909 -6.919 21.522 1.00 96.38 127 THR A CA 1
ATOM 1026 C C . THR A 1 127 ? -21.167 -6.585 22.991 1.00 96.38 127 THR A C 1
ATOM 1028 O O . THR A 1 127 ? -21.799 -7.367 23.703 1.00 96.38 127 THR A O 1
ATOM 1031 N N . GLU A 1 128 ? -20.718 -5.421 23.465 1.00 96.06 128 GLU A N 1
ATOM 1032 C CA . GLU A 1 128 ? -21.004 -4.946 24.823 1.00 96.06 128 GLU A CA 1
ATOM 1033 C C . GLU A 1 128 ? -22.503 -4.716 25.043 1.00 96.06 128 GLU A C 1
ATOM 1035 O O . GLU A 1 128 ? -23.044 -5.112 26.081 1.00 96.06 128 GLU A O 1
ATOM 1040 N N . TYR A 1 129 ? -23.188 -4.142 24.053 1.00 96.56 129 TYR A N 1
ATOM 1041 C CA . TYR A 1 129 ? -24.634 -3.956 24.071 1.00 96.56 129 TYR A CA 1
ATOM 1042 C C . TYR A 1 129 ? -25.364 -5.301 24.155 1.00 96.56 129 TYR A C 1
ATOM 1044 O O . TYR A 1 129 ? -26.144 -5.520 25.083 1.00 96.56 129 TYR A O 1
ATOM 1052 N N . LEU A 1 130 ? -25.041 -6.240 23.262 1.00 96.75 130 LEU A N 1
ATOM 1053 C CA . LEU A 1 130 ? -25.617 -7.585 23.261 1.00 96.75 130 LEU A CA 1
ATOM 1054 C C . LEU A 1 130 ? -25.347 -8.331 24.572 1.00 96.75 130 LEU A C 1
ATOM 1056 O O . LEU A 1 130 ? -26.243 -8.999 25.079 1.00 96.75 130 LEU A O 1
ATOM 1060 N N . ASN A 1 131 ? -24.156 -8.195 25.161 1.00 97.00 131 ASN A N 1
ATOM 1061 C CA . ASN A 1 131 ? -23.843 -8.788 26.464 1.00 97.00 131 ASN A CA 1
ATOM 1062 C C . ASN A 1 131 ? -24.698 -8.197 27.592 1.00 97.00 131 ASN A C 1
ATOM 1064 O O . ASN A 1 131 ? -25.148 -8.933 28.475 1.00 97.00 131 ASN A O 1
ATOM 1068 N N . ARG A 1 132 ? -24.945 -6.882 27.571 1.00 95.88 132 ARG A N 1
ATOM 1069 C CA . ARG A 1 132 ? -25.809 -6.216 28.553 1.00 95.88 132 ARG A CA 1
ATOM 1070 C C . ARG A 1 132 ? -27.269 -6.641 28.402 1.00 95.88 132 ARG A C 1
ATOM 1072 O O . ARG A 1 132 ? -27.913 -6.922 29.412 1.00 95.88 132 ARG A O 1
ATOM 1079 N N . GLU A 1 133 ? -27.765 -6.730 27.173 1.00 96.88 133 GLU A N 1
ATOM 1080 C CA . GLU A 1 133 ? -29.116 -7.229 26.890 1.00 96.88 133 GLU A CA 1
ATOM 1081 C C . GLU A 1 133 ? -29.254 -8.718 27.254 1.00 96.88 133 GLU A C 1
ATOM 1083 O O . GLU A 1 133 ? -30.224 -9.129 27.882 1.00 96.88 133 GLU A O 1
ATOM 1088 N N . LEU A 1 134 ? -28.247 -9.549 26.979 1.00 95.75 134 LEU A N 1
ATOM 1089 C CA . LEU A 1 134 ? -28.232 -10.946 27.428 1.00 95.75 134 LEU A CA 1
ATOM 1090 C C . LEU A 1 134 ? -28.258 -11.063 28.954 1.00 95.75 134 LEU A C 1
ATOM 1092 O O . LEU A 1 134 ? -28.930 -11.943 29.496 1.00 95.75 134 LEU A O 1
ATOM 1096 N N . ALA A 1 135 ? -27.543 -10.187 29.662 1.00 95.12 135 ALA A N 1
ATOM 1097 C CA . ALA A 1 135 ? -27.561 -10.162 31.118 1.00 95.12 135 ALA A CA 1
ATOM 1098 C C . ALA A 1 135 ? -28.947 -9.782 31.668 1.00 95.12 135 ALA A C 1
ATOM 1100 O O . ALA A 1 135 ? -29.403 -10.421 32.619 1.00 95.12 135 ALA A O 1
ATOM 1101 N N . SER A 1 136 ? -29.634 -8.802 31.066 1.00 94.56 136 SER A N 1
ATOM 1102 C CA . SER A 1 136 ? -30.993 -8.409 31.472 1.00 94.56 136 SER A CA 1
ATOM 1103 C C . SER A 1 136 ? -32.002 -9.534 31.209 1.00 94.56 136 SER A C 1
ATOM 1105 O O . SER A 1 136 ? -32.743 -9.920 32.117 1.00 94.56 136 SER A O 1
ATOM 1107 N N . VAL A 1 137 ? -31.949 -10.151 30.024 1.00 94.38 137 VAL A N 1
ATOM 1108 C CA . VAL A 1 137 ? -32.782 -11.307 29.654 1.00 94.38 137 VAL A CA 1
ATOM 1109 C C . VAL A 1 137 ? -32.540 -12.483 30.600 1.00 94.38 137 VAL A C 1
ATOM 1111 O O . VAL A 1 137 ? -33.489 -13.123 31.053 1.00 94.38 137 VAL A O 1
ATOM 1114 N N . ARG A 1 138 ? -31.283 -12.757 30.966 1.00 93.25 138 ARG A N 1
ATOM 1115 C CA . ARG A 1 138 ? -30.937 -13.820 31.921 1.00 93.25 138 ARG A CA 1
ATOM 1116 C C . ARG A 1 138 ? -31.548 -13.587 33.304 1.00 93.25 138 ARG A C 1
ATOM 1118 O O . ARG A 1 138 ? -31.966 -14.554 33.939 1.00 93.25 138 ARG A O 1
ATOM 1125 N N . ILE A 1 139 ? -31.570 -12.345 33.789 1.00 90.06 139 ILE A N 1
ATOM 1126 C CA . ILE A 1 139 ? -32.176 -12.007 35.086 1.00 90.06 139 ILE A CA 1
ATOM 1127 C C . ILE A 1 139 ? -33.693 -12.210 35.022 1.00 90.06 139 ILE A C 1
ATOM 1129 O O . ILE A 1 139 ? -34.229 -12.927 35.864 1.00 90.06 139 ILE A O 1
ATOM 1133 N N . ALA A 1 140 ? -34.354 -11.694 33.982 1.00 88.31 140 ALA A N 1
ATOM 1134 C CA . ALA A 1 140 ? -35.794 -11.877 33.785 1.00 88.31 140 ALA A CA 1
ATOM 1135 C C . ALA A 1 140 ? -36.185 -13.366 33.696 1.00 88.31 140 ALA A C 1
ATOM 1137 O O . ALA A 1 140 ? -37.130 -13.813 34.345 1.00 88.31 140 ALA A O 1
ATOM 1138 N N . LEU A 1 141 ? -35.411 -14.174 32.960 1.00 87.31 141 LEU A N 1
ATOM 1139 C CA . LEU A 1 141 ? -35.614 -15.625 32.898 1.00 87.31 141 LEU A CA 1
ATOM 1140 C C . LEU A 1 141 ? -35.420 -16.306 34.255 1.00 87.31 141 LEU A C 1
ATOM 1142 O O . LEU A 1 141 ? -36.134 -17.256 34.562 1.00 87.31 141 LEU A O 1
ATOM 1146 N N . ARG A 1 142 ? -34.469 -15.845 35.077 1.00 85.00 142 ARG A N 1
ATOM 1147 C CA . ARG A 1 142 ? -34.240 -16.403 36.417 1.00 85.00 142 ARG A CA 1
ATOM 1148 C C . ARG A 1 142 ? -35.432 -16.167 37.343 1.00 85.00 142 ARG A C 1
ATOM 1150 O O . ARG A 1 142 ? -35.728 -17.047 38.143 1.00 85.00 142 ARG A O 1
ATOM 1157 N N . GLU A 1 143 ? -36.091 -15.018 37.236 1.00 78.69 143 GLU A N 1
ATOM 1158 C CA . GLU A 1 143 ? -37.282 -14.699 38.030 1.00 78.69 143 GLU A CA 1
ATOM 1159 C C . GLU A 1 143 ? -38.465 -15.602 37.641 1.00 78.69 143 GLU A C 1
ATOM 1161 O O . GLU A 1 143 ? -39.055 -16.244 38.513 1.00 78.69 143 GLU A O 1
ATOM 1166 N N . VAL A 1 144 ? -38.739 -15.755 36.339 1.00 74.44 144 VAL A N 1
ATOM 1167 C CA . VAL A 1 144 ? -39.856 -16.577 35.825 1.00 74.44 144 VAL A CA 1
ATOM 1168 C C . VAL A 1 144 ? -39.604 -18.083 35.978 1.00 74.44 144 VAL A C 1
ATOM 1170 O O . VAL A 1 144 ? -40.524 -18.846 36.260 1.00 74.44 144 VAL A O 1
ATOM 1173 N N . ALA A 1 145 ? -38.360 -18.540 35.826 1.00 64.81 145 ALA A N 1
ATOM 1174 C CA . ALA A 1 145 ? -38.008 -19.960 35.873 1.00 64.81 145 ALA A CA 1
ATOM 1175 C C . ALA A 1 145 ? -37.559 -20.444 37.261 1.00 64.81 145 ALA A C 1
ATOM 1177 O O . ALA A 1 145 ? -36.848 -21.450 37.372 1.00 64.81 145 ALA A O 1
ATOM 1178 N N . THR A 1 146 ? -37.937 -19.750 38.338 1.00 72.81 146 THR A N 1
ATOM 1179 C CA . THR A 1 146 ? -37.631 -20.254 39.678 1.00 72.81 146 THR A CA 1
ATOM 1180 C C . THR A 1 146 ? -38.308 -21.619 39.840 1.00 72.81 146 THR A C 1
ATOM 1182 O O . THR A 1 146 ? -39.515 -21.748 39.647 1.00 72.81 146 THR A O 1
ATOM 1185 N N . ARG A 1 147 ? -37.530 -22.662 40.169 1.00 74.50 147 ARG A N 1
ATOM 1186 C CA . ARG A 1 147 ? -37.999 -24.061 40.272 1.00 74.50 147 ARG A CA 1
ATOM 1187 C C . ARG A 1 147 ? -39.275 -24.196 41.102 1.00 74.50 147 ARG A C 1
ATOM 1189 O O . ARG A 1 147 ? -40.097 -25.059 40.813 1.00 74.50 147 ARG A O 1
ATOM 1196 N N . ASP A 1 148 ? -39.420 -23.362 42.126 1.00 76.31 148 ASP A N 1
ATOM 1197 C CA . ASP A 1 148 ? -40.571 -23.374 43.020 1.00 76.31 148 ASP A CA 1
ATOM 1198 C C . ASP A 1 148 ? -41.823 -22.745 42.392 1.00 76.31 148 ASP A C 1
ATOM 1200 O O . ASP A 1 148 ? -42.901 -23.278 42.618 1.00 76.31 148 ASP A O 1
ATOM 1204 N N . PHE A 1 149 ? -41.686 -21.726 41.533 1.00 82.31 149 PHE A N 1
ATOM 1205 C CA . PHE A 1 149 ? -42.797 -21.159 40.754 1.00 82.31 149 PHE A CA 1
ATOM 1206 C C . PHE A 1 149 ? -43.284 -22.138 39.680 1.00 82.31 149 PHE A C 1
ATOM 1208 O O . PHE A 1 149 ? -44.471 -22.435 39.588 1.00 82.31 149 PHE A O 1
ATOM 1215 N N . ILE A 1 150 ? -42.354 -22.735 38.921 1.00 84.06 150 ILE A N 1
ATOM 1216 C CA . ILE A 1 150 ? -42.707 -23.778 37.943 1.00 84.06 150 ILE A CA 1
ATOM 1217 C C . ILE A 1 150 ? -43.383 -24.960 38.651 1.00 84.06 150 ILE A C 1
ATOM 1219 O O . ILE A 1 150 ? -44.352 -25.519 38.143 1.00 84.06 150 ILE A O 1
ATOM 1223 N N . ARG A 1 151 ? -42.900 -25.344 39.841 1.00 85.88 151 AR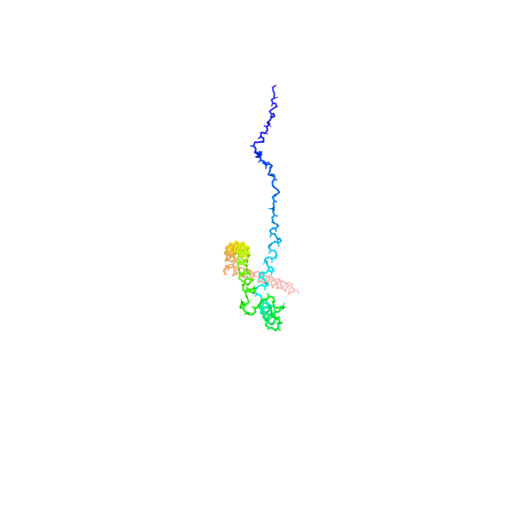G A N 1
ATOM 1224 C CA . ARG A 1 151 ? -43.522 -26.410 40.633 1.00 85.88 151 ARG A CA 1
ATOM 1225 C C . ARG A 1 151 ? -44.907 -26.013 41.146 1.00 85.88 151 ARG A C 1
ATOM 1227 O O . ARG A 1 151 ? -45.782 -26.873 41.139 1.00 85.88 151 ARG A O 1
ATOM 1234 N N . SER A 1 152 ? -45.099 -24.781 41.619 1.00 88.94 152 SER A N 1
ATOM 1235 C CA . SER A 1 152 ? -46.400 -24.334 42.121 1.00 88.94 152 SER A CA 1
ATOM 1236 C C . SER A 1 152 ? -47.429 -24.252 41.002 1.00 88.94 152 SER A C 1
ATOM 1238 O O . SER A 1 152 ? -48.526 -24.755 41.195 1.00 88.94 152 SER A O 1
ATOM 1240 N N . GLU A 1 153 ? -47.064 -23.736 39.825 1.00 91.06 153 GLU A N 1
ATOM 1241 C CA . GLU A 1 153 ? -47.967 -23.699 38.666 1.00 91.06 153 GLU A CA 1
ATOM 1242 C C . GLU A 1 153 ? -48.299 -25.098 38.147 1.00 91.06 153 GLU A C 1
ATOM 1244 O O . GLU A 1 153 ? -49.465 -25.430 37.961 1.00 91.06 153 GLU A O 1
ATOM 1249 N N . LEU A 1 154 ? -47.301 -25.980 38.004 1.00 90.62 154 LEU A N 1
ATOM 1250 C CA . LEU A 1 154 ? -47.557 -27.378 37.633 1.00 90.62 154 LEU A CA 1
ATOM 1251 C C . LEU A 1 154 ? -48.474 -28.085 38.634 1.00 90.62 154 LEU A C 1
ATOM 1253 O O . LEU A 1 154 ? -49.266 -28.935 38.237 1.00 90.62 154 LEU A O 1
ATOM 1257 N N . ARG A 1 155 ? -48.350 -27.774 39.928 1.00 91.88 155 ARG A N 1
ATOM 1258 C CA . ARG A 1 155 ? -49.195 -28.368 40.964 1.00 91.88 155 ARG A CA 1
ATOM 1259 C C . ARG A 1 155 ? -50.599 -27.769 40.967 1.00 91.88 155 ARG A C 1
ATOM 1261 O O . ARG A 1 155 ? -51.530 -28.553 41.056 1.00 91.88 155 ARG A O 1
ATOM 1268 N N . SER A 1 156 ? -50.735 -26.455 40.796 1.00 93.38 156 SER A N 1
ATOM 1269 C CA . SER A 1 156 ? -52.029 -25.774 40.654 1.00 93.38 156 SER A CA 1
ATOM 1270 C C . SER A 1 156 ? -52.810 -26.325 39.463 1.00 93.38 156 SER A C 1
ATOM 1272 O O . SER A 1 156 ? -53.948 -26.744 39.622 1.00 93.38 156 SER A O 1
ATOM 1274 N N . LEU A 1 157 ? -52.174 -26.423 38.290 1.00 93.75 157 LEU A N 1
ATOM 1275 C CA . LEU A 1 157 ? -52.805 -26.988 37.092 1.00 93.75 157 LEU A CA 1
ATOM 1276 C C . LEU A 1 157 ? -53.202 -28.460 37.276 1.00 93.75 157 LEU A C 1
ATOM 1278 O O . LEU A 1 157 ? -54.199 -28.908 36.719 1.00 93.75 157 LEU A O 1
ATOM 1282 N N . LEU A 1 158 ? -52.423 -29.231 38.040 1.00 93.44 158 LEU A N 1
ATOM 1283 C CA . LEU A 1 158 ? -52.740 -30.630 38.333 1.00 93.44 158 LEU A CA 1
ATOM 1284 C C . LEU A 1 158 ? -53.897 -30.759 39.335 1.00 93.44 158 LEU A C 1
ATOM 1286 O O . LEU A 1 158 ? -54.703 -31.674 39.198 1.00 93.44 158 LEU A O 1
ATOM 1290 N N . GLU A 1 159 ? -53.988 -29.852 40.309 1.00 93.50 159 GLU A N 1
ATOM 1291 C CA . GLU A 1 159 ? -55.116 -29.755 41.244 1.00 93.50 159 GLU A CA 1
ATOM 1292 C C . GLU A 1 159 ? -56.413 -29.369 40.526 1.00 93.50 159 GLU A C 1
ATOM 1294 O O . GLU A 1 159 ? -57.428 -30.025 40.746 1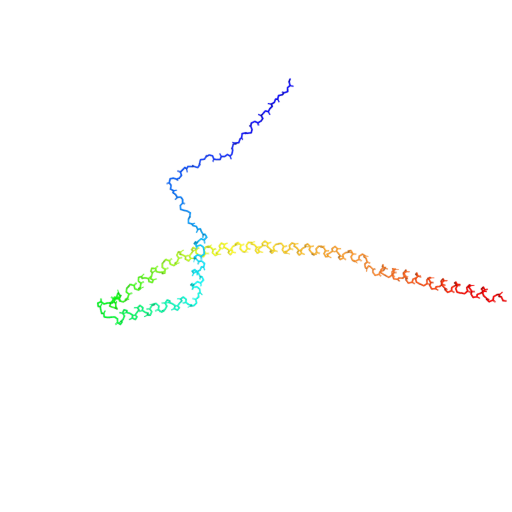.00 93.50 159 GLU A O 1
ATOM 1299 N N . ASP A 1 160 ? -56.371 -28.389 39.619 1.00 92.44 160 ASP A N 1
ATOM 1300 C CA . ASP A 1 160 ? -57.533 -27.982 38.816 1.00 92.44 160 ASP A CA 1
ATOM 1301 C C . ASP A 1 160 ? -58.075 -29.148 37.974 1.00 92.44 160 ASP A C 1
ATOM 1303 O O . ASP A 1 160 ? -59.275 -29.426 37.994 1.00 92.44 160 ASP A O 1
ATOM 1307 N N . LEU A 1 161 ? -57.191 -29.893 37.297 1.00 90.06 161 LEU A N 1
ATOM 1308 C CA . LEU A 1 161 ? -57.586 -31.073 36.515 1.00 90.06 161 LEU A CA 1
ATOM 1309 C C . LEU A 1 161 ? -58.163 -32.195 37.394 1.00 90.06 161 LEU A C 1
ATOM 1311 O O . LEU A 1 161 ? -59.106 -32.873 36.992 1.00 90.06 161 LEU A O 1
ATOM 1315 N N . GLN A 1 162 ? -57.612 -32.409 38.594 1.00 88.94 162 GLN A N 1
ATOM 1316 C CA . GLN A 1 162 ? -58.151 -33.396 39.536 1.00 88.94 162 GLN A CA 1
ATOM 1317 C C . GLN A 1 162 ? -59.520 -32.986 40.081 1.00 88.94 162 GLN A C 1
ATOM 1319 O O . GLN A 1 162 ? -60.390 -33.843 40.230 1.00 88.94 162 GLN A O 1
ATOM 1324 N N . ALA A 1 163 ? -59.722 -31.698 40.364 1.00 87.06 163 ALA A N 1
ATOM 1325 C CA . ALA A 1 163 ? -61.002 -31.176 40.822 1.00 87.06 163 ALA A CA 1
ATOM 1326 C C . ALA A 1 163 ? -62.095 -31.332 39.751 1.00 87.06 163 ALA A C 1
ATOM 1328 O O . ALA A 1 163 ? -63.216 -31.716 40.087 1.00 87.06 163 ALA A O 1
ATOM 1329 N N . GLU A 1 164 ? -61.773 -31.108 38.471 1.00 83.50 164 GLU A N 1
ATOM 1330 C CA . GLU A 1 164 ? -62.698 -31.372 37.358 1.00 83.50 164 GLU A CA 1
ATOM 1331 C C . GLU A 1 164 ? -63.093 -32.856 37.251 1.00 83.50 164 GLU A C 1
ATOM 1333 O O . GLU A 1 164 ? -64.271 -33.168 37.044 1.00 83.50 164 GLU A O 1
ATOM 1338 N N . ASP A 1 165 ? -62.143 -33.778 37.425 1.00 80.50 165 ASP A N 1
ATOM 1339 C CA . ASP A 1 165 ? -62.420 -35.221 37.403 1.00 80.50 165 ASP A CA 1
ATOM 1340 C C . ASP A 1 165 ? -63.295 -35.662 38.592 1.00 80.50 165 ASP A C 1
ATOM 1342 O O . ASP A 1 165 ? -64.221 -36.468 38.421 1.00 80.50 165 ASP A O 1
ATOM 1346 N N . ASP A 1 166 ? -63.037 -35.131 39.791 1.00 78.88 166 ASP A N 1
ATOM 1347 C CA . ASP A 1 166 ? -63.773 -35.499 41.004 1.00 78.88 166 ASP A CA 1
ATOM 1348 C C . ASP A 1 166 ? -65.212 -34.959 40.967 1.00 78.88 166 ASP A C 1
ATOM 1350 O O . ASP A 1 166 ? -66.154 -35.721 41.209 1.00 78.88 166 ASP A O 1
ATOM 1354 N N . ASP A 1 167 ? -65.410 -33.706 40.535 1.00 78.94 167 ASP A N 1
ATOM 1355 C CA . ASP A 1 167 ? -66.743 -33.108 40.367 1.00 78.94 167 ASP A CA 1
ATOM 1356 C C . ASP A 1 167 ? -67.548 -33.835 39.273 1.00 78.94 167 ASP A C 1
ATOM 1358 O O . ASP A 1 167 ? -68.732 -34.148 39.447 1.00 78.94 167 ASP A O 1
ATOM 1362 N N . GLY A 1 168 ? -66.893 -34.239 38.177 1.00 77.38 168 GLY A N 1
ATOM 1363 C CA . GLY A 1 168 ? -67.489 -35.102 37.153 1.00 77.38 168 GLY A CA 1
ATOM 1364 C C . GLY A 1 168 ? -67.900 -36.484 37.686 1.00 77.38 168 GLY A C 1
ATOM 1365 O O . GLY A 1 168 ? -68.941 -37.036 37.287 1.00 77.38 168 GLY A O 1
ATOM 1366 N N . SER A 1 169 ? -67.121 -37.044 38.614 1.00 73.12 169 SER A N 1
ATOM 1367 C CA . SER A 1 169 ? -67.406 -38.331 39.254 1.00 73.12 169 SER A CA 1
ATOM 1368 C C . SER A 1 169 ? -68.575 -38.248 40.250 1.00 73.12 169 SER A C 1
ATOM 1370 O O . SER A 1 169 ? -69.447 -39.131 40.258 1.00 73.12 169 SER A O 1
ATOM 1372 N N . ASP A 1 170 ? -68.672 -37.156 41.011 1.00 75.19 170 ASP A N 1
ATOM 1373 C CA . ASP A 1 170 ? -69.735 -36.932 41.992 1.00 75.19 170 ASP A CA 1
ATOM 1374 C C . ASP A 1 170 ? -71.064 -36.560 41.321 1.00 75.19 170 ASP A C 1
ATOM 1376 O O . ASP A 1 170 ? -72.134 -37.038 41.730 1.00 75.19 170 ASP A O 1
ATOM 1380 N N . GLN A 1 171 ? -71.024 -35.823 40.206 1.00 75.31 171 GLN A N 1
ATOM 1381 C CA . GLN A 1 171 ? -72.202 -35.596 39.364 1.00 75.31 171 GLN A CA 1
ATOM 1382 C C . GLN A 1 171 ? -72.734 -36.905 38.762 1.00 75.31 171 GLN A C 1
ATOM 1384 O O . GLN A 1 171 ? -73.954 -37.119 38.709 1.00 75.31 171 GLN A O 1
ATOM 1389 N N . ARG A 1 172 ? -71.842 -37.819 38.351 1.00 74.38 172 ARG A N 1
ATOM 1390 C CA . ARG A 1 172 ? -72.216 -39.169 37.893 1.00 74.38 172 ARG A CA 1
ATOM 1391 C C . ARG A 1 172 ? -72.866 -39.987 39.006 1.00 74.38 172 ARG 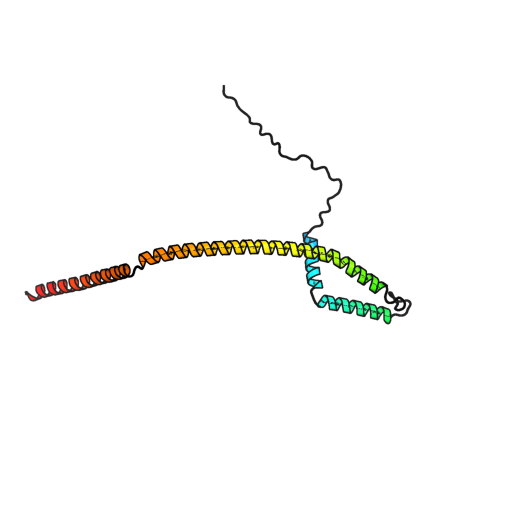A C 1
ATOM 1393 O O . ARG A 1 172 ? -73.961 -40.510 38.795 1.00 74.38 172 ARG A O 1
ATOM 1400 N N . ARG A 1 173 ? -72.261 -40.042 40.195 1.00 74.12 173 ARG A N 1
ATOM 1401 C CA . ARG A 1 173 ? -72.816 -40.766 41.357 1.00 74.12 173 ARG A CA 1
ATOM 1402 C C . ARG A 1 173 ? -74.161 -40.207 41.813 1.00 74.12 173 ARG A C 1
ATOM 1404 O O . ARG A 1 173 ? -75.056 -40.968 42.180 1.00 74.12 173 ARG A O 1
ATOM 1411 N N . SER A 1 174 ? -74.328 -38.888 41.772 1.00 76.25 174 SER A N 1
ATOM 1412 C CA . SER A 1 174 ? -75.585 -38.217 42.124 1.00 76.25 174 SER A CA 1
ATOM 1413 C C . SER A 1 174 ? -76.704 -38.554 41.135 1.00 76.25 174 SER A C 1
ATOM 1415 O O . SER A 1 174 ? -77.828 -38.854 41.549 1.00 76.25 174 SER A O 1
ATOM 1417 N N . ARG A 1 175 ? -76.393 -38.594 39.832 1.00 74.69 175 ARG A N 1
ATOM 1418 C CA . ARG A 1 175 ? -77.320 -39.075 38.794 1.00 74.69 175 ARG A CA 1
ATOM 1419 C C . ARG A 1 175 ? -77.682 -40.549 38.974 1.00 74.69 175 ARG A C 1
ATOM 1421 O O . ARG A 1 175 ? -78.847 -40.905 38.825 1.00 74.69 175 ARG A O 1
ATOM 1428 N N . GLU A 1 176 ? -76.719 -41.387 39.336 1.00 72.69 176 GLU A N 1
ATOM 1429 C CA . GLU A 1 176 ? -76.929 -42.824 39.539 1.00 72.69 176 GLU A CA 1
ATOM 1430 C C . GLU A 1 176 ? -77.798 -43.115 40.776 1.00 72.69 176 GLU A C 1
ATOM 1432 O O . GLU A 1 176 ? -78.746 -43.897 40.702 1.00 72.69 176 GLU A O 1
ATOM 1437 N N . LYS A 1 177 ? -77.580 -42.398 41.889 1.00 72.75 177 LYS A N 1
ATOM 1438 C CA . LYS A 1 177 ? -78.453 -42.454 43.079 1.00 72.75 177 LYS A CA 1
ATOM 1439 C C . LYS A 1 177 ? -79.871 -41.951 42.804 1.00 72.75 177 LYS A C 1
ATOM 1441 O O . LYS A 1 177 ? -80.818 -42.469 43.389 1.00 72.75 177 LYS A O 1
ATOM 1446 N N . ALA A 1 178 ? -80.031 -40.948 41.941 1.00 70.31 178 ALA A N 1
ATOM 1447 C CA . ALA A 1 178 ? -81.349 -40.469 41.525 1.00 70.31 178 ALA A CA 1
ATOM 1448 C C . ALA A 1 178 ? -82.064 -41.466 40.594 1.00 70.31 178 ALA A C 1
ATOM 1450 O O . ALA A 1 178 ? -83.289 -41.573 40.637 1.00 70.31 178 ALA A O 1
ATOM 1451 N N . ALA A 1 179 ? -81.309 -42.219 39.788 1.00 67.75 179 ALA A N 1
ATOM 1452 C CA . ALA A 1 179 ? -81.838 -43.255 38.907 1.00 67.75 179 ALA A CA 1
ATOM 1453 C C . ALA A 1 179 ? -82.200 -44.554 39.654 1.00 67.75 179 ALA A C 1
ATOM 1455 O O . ALA A 1 179 ? -83.216 -45.162 39.336 1.00 67.75 179 ALA A O 1
ATOM 1456 N N . GLY A 1 180 ? -81.427 -44.948 40.673 1.00 61.53 180 GLY A N 1
ATOM 1457 C CA . GLY A 1 180 ? -81.648 -46.173 41.459 1.00 61.53 180 GLY A CA 1
ATOM 1458 C C . GLY A 1 180 ? -82.729 -46.085 42.545 1.00 61.53 180 GLY A C 1
ATOM 1459 O O . GLY A 1 180 ? -82.911 -47.033 43.301 1.00 61.53 180 GLY A O 1
ATOM 1460 N N . ARG A 1 181 ? -83.426 -44.948 42.664 1.00 59.53 181 ARG A N 1
ATOM 1461 C CA . ARG A 1 181 ? -84.477 -44.709 43.674 1.00 59.53 181 ARG A CA 1
ATOM 1462 C C . ARG A 1 181 ? -85.905 -44.817 43.112 1.00 59.53 181 ARG A C 1
ATOM 1464 O O . ARG A 1 181 ? -86.839 -44.365 43.772 1.00 59.53 181 ARG A O 1
ATOM 1471 N N . ARG A 1 182 ? -86.059 -45.368 41.905 1.00 49.44 182 ARG A N 1
ATOM 1472 C CA . ARG A 1 182 ? -87.333 -45.687 41.238 1.00 49.44 182 ARG A CA 1
ATOM 1473 C C . ARG A 1 182 ? -87.520 -47.193 41.182 1.00 49.44 182 ARG A C 1
ATOM 1475 O O . ARG A 1 182 ? -88.667 -47.623 41.415 1.00 49.44 182 ARG A O 1
#

Radius of gyration: 45.75 Å; Cα contacts (8 Å, |Δi|>4): 27; chains: 1; bounding box: 120×102×85 Å

Foldseek 3Di:
DDDPPPPPPPPPDDPPDPPPDPDDPPPPPVVVLLVVLVVVVVLVPDVVNVVVVVVVVVVLCVCQVPDDPVRRPQHVVNVRVVVVVVVVVVVVVVVVSVVVNVVVVVVVVVVVVVVVVVVVVVVVVVVVVVVVVVVVVVVVCCVCPPVVNVVVVVVVVVVVVVVVVVVVVVVVVVVVVVVVPD

pLDDT: mean 80.49, std 12.94, range [46.62, 97.0]

Mean predicted aligned error: 16.28 Å

Secondary structure (DSSP, 8-state):
---------------------SS------HHHHHHHHHHHHHHHTSHHHHHHHHHHHHHHHHHHHHS-GGG-SS-GGGTSHHHHHHHHHHHHHHHHHHHHHHHHHHHHHHHHHHHHHHHHHHHHHHHHHHHHHHHHHHHHHHHHT-HHHHHHHHHHHHHHHHHHHHHHHHHHHHHHHHHTT-

Sequence (182 aa):
MAENYRLKGSGLDTPQEARARLLPRFTPNPDAFGTWTENFARFMGTPQFLLYMTVFVMVWLGWNTFAPEPLQFDPRSLNYTLLTLILSLQASYAAPLLLLAQNRQDDRDRVALEQDRQQAARNLSDTEYLNRELASVRIALREVATRDFIRSELRSLLEDLQAEDDDGSDQRRSREKAAGRR

Solvent-accessible surface area (backbone atoms only — not comparable to full-atom values): 10692 Å² total; per-residue (Å²): 142,83,83,86,80,78,80,77,78,78,83,85,81,72,89,86,73,82,72,82,68,91,62,84,78,82,70,78,61,64,66,63,55,48,55,52,42,53,53,50,52,57,44,69,73,35,75,64,44,56,50,53,52,50,51,49,53,50,51,52,51,48,51,27,67,73,39,59,78,96,69,28,89,39,42,65,92,62,71,34,51,59,62,52,52,52,52,55,49,51,55,63,58,45,52,64,55,47,50,57,43,45,56,55,47,53,54,51,52,48,53,52,51,53,50,50,53,53,50,51,54,48,52,49,52,50,50,54,49,51,52,52,52,51,51,53,54,52,52,56,49,51,65,69,60,32,69,65,55,52,47,48,51,57,47,50,58,49,49,53,55,49,50,55,52,50,53,54,50,51,55,49,51,53,51,49,57,64,61,73,73,116

InterPro domains:
  IPR010406 Protein of unknown function DUF1003 [PF06210] (44-148)
  IPR010406 Protein of unknown function DUF1003 [PTHR41386] (21-168)